Protein AF-K9RP86-F1 (afdb_monomer)

Solvent-accessible surface area (backbone atoms only — not comparable to full-atom values): 12297 Å² total; per-residue (Å²): 129,85,82,75,79,90,48,77,68,80,74,56,76,78,79,83,77,49,72,69,56,45,55,50,40,36,49,53,56,52,46,28,51,53,51,28,30,72,79,40,57,69,51,44,78,49,38,39,74,63,53,38,57,66,64,85,91,56,88,48,62,64,70,53,56,40,73,44,40,37,52,78,54,24,49,79,41,69,22,63,31,88,44,75,91,81,54,54,78,47,83,31,39,32,34,40,75,44,81,56,47,51,16,44,74,49,44,24,53,82,51,80,93,40,52,38,67,56,39,35,39,30,18,16,52,26,47,51,33,75,35,57,28,53,31,35,27,24,31,53,71,73,56,16,17,30,37,38,37,73,68,36,64,46,25,47,51,45,52,36,50,51,43,31,56,48,42,74,50,18,90,74,23,40,93,97,40,45,36,37,69,70,61,51,34,62,34,73,45,65,45,54,78,55,89,48,78,76,74,86,72,49,62,32,57,51,41,37,55,50,46,53,52,50,48,52,71,71,64,56,84,78,132

Structure (mmCIF, N/CA/C/O backbone):
data_AF-K9RP86-F1
#
_entry.id   AF-K9RP86-F1
#
loop_
_atom_site.group_PDB
_atom_site.id
_atom_site.type_symbol
_atom_site.label_atom_id
_atom_site.label_alt_id
_atom_site.label_comp_id
_atom_site.label_asym_id
_atom_site.label_entity_id
_atom_site.label_seq_id
_atom_site.pdbx_PDB_ins_code
_atom_site.Cartn_x
_atom_site.Cartn_y
_atom_site.Cartn_z
_atom_site.occupancy
_atom_site.B_iso_or_equiv
_atom_site.auth_seq_id
_atom_site.auth_comp_id
_atom_site.auth_asym_id
_atom_site.auth_atom_id
_atom_site.pdbx_PDB_model_num
ATOM 1 N N . MET A 1 1 ? 23.249 -24.098 12.051 1.00 37.56 1 MET A N 1
ATOM 2 C CA . MET A 1 1 ? 23.495 -22.875 12.845 1.00 37.56 1 MET A CA 1
ATOM 3 C C . MET A 1 1 ? 22.438 -21.865 12.454 1.00 37.56 1 MET A C 1
ATOM 5 O O . MET A 1 1 ? 22.414 -21.457 11.300 1.00 37.56 1 MET A O 1
ATOM 9 N N . THR A 1 2 ? 21.516 -21.536 13.355 1.00 44.72 2 THR A N 1
ATOM 10 C CA . THR A 1 2 ? 20.588 -20.420 13.150 1.00 44.72 2 THR A CA 1
ATOM 11 C C . THR A 1 2 ? 21.424 -19.146 13.098 1.00 44.72 2 THR A C 1
ATOM 13 O O . THR A 1 2 ? 22.110 -18.803 14.058 1.00 44.72 2 THR A O 1
ATOM 16 N N . ASN A 1 3 ? 21.457 -18.499 11.936 1.00 51.62 3 ASN A N 1
ATOM 17 C CA . ASN A 1 3 ? 22.200 -17.265 11.726 1.00 51.62 3 ASN A CA 1
ATOM 18 C C . ASN A 1 3 ? 21.415 -16.138 12.415 1.00 51.62 3 ASN A C 1
ATOM 20 O O . ASN A 1 3 ? 20.587 -15.473 11.799 1.00 51.62 3 ASN A O 1
ATOM 24 N N . ILE A 1 4 ? 21.559 -16.028 13.739 1.00 60.59 4 ILE A N 1
ATOM 25 C CA . ILE A 1 4 ? 20.836 -15.038 14.538 1.00 60.59 4 ILE A CA 1
ATOM 26 C C . ILE A 1 4 ? 21.353 -13.661 14.128 1.00 60.59 4 ILE A C 1
ATOM 28 O O . ILE A 1 4 ? 22.498 -13.304 14.395 1.00 60.59 4 ILE A O 1
ATOM 32 N N . GLU A 1 5 ? 20.502 -12.884 13.462 1.00 66.25 5 GLU A N 1
ATOM 33 C CA . GLU A 1 5 ? 20.787 -11.488 13.157 1.00 66.25 5 GLU A CA 1
ATOM 34 C C . GLU A 1 5 ? 20.886 -10.685 14.461 1.00 66.25 5 GLU A C 1
ATOM 36 O O . GLU A 1 5 ? 19.881 -10.411 15.125 1.00 66.25 5 GLU A O 1
ATOM 41 N N . TRP A 1 6 ? 22.105 -10.278 14.811 1.00 60.34 6 TRP A N 1
ATOM 42 C CA . TRP A 1 6 ? 22.385 -9.391 15.936 1.00 60.34 6 TRP A CA 1
ATOM 43 C C . TRP A 1 6 ? 22.049 -7.943 15.565 1.00 60.34 6 TRP A C 1
ATOM 45 O O . TRP A 1 6 ? 22.921 -7.153 15.214 1.00 60.34 6 TRP A O 1
ATOM 55 N N . SER A 1 7 ? 20.764 -7.592 15.624 1.00 66.56 7 SER A N 1
ATOM 56 C CA . SER A 1 7 ? 20.304 -6.205 15.511 1.00 66.56 7 SER A CA 1
ATOM 57 C C . SER A 1 7 ? 19.662 -5.760 16.829 1.00 66.56 7 SER A C 1
ATOM 59 O O . SER A 1 7 ? 18.608 -6.295 17.181 1.00 66.56 7 SER A O 1
ATOM 61 N N . PRO A 1 8 ? 20.227 -4.760 17.541 1.00 64.25 8 PRO A N 1
ATOM 62 C CA . PRO A 1 8 ? 19.618 -4.176 18.743 1.00 64.25 8 PRO A CA 1
ATOM 63 C C . PRO A 1 8 ? 18.182 -3.706 18.507 1.00 64.25 8 PRO A C 1
ATOM 65 O O . PRO A 1 8 ? 17.346 -3.735 19.402 1.00 64.25 8 PRO A O 1
ATOM 68 N N . GLN A 1 9 ? 17.878 -3.328 17.264 1.00 63.84 9 GLN A N 1
ATOM 69 C CA . GLN A 1 9 ? 16.559 -2.870 16.864 1.00 63.84 9 GLN A CA 1
ATOM 70 C C . GLN A 1 9 ? 15.523 -3.981 17.039 1.00 63.84 9 GLN A C 1
ATOM 72 O O . GLN A 1 9 ? 14.411 -3.680 17.447 1.00 63.84 9 GLN A O 1
ATOM 77 N N . ARG A 1 10 ? 15.871 -5.259 16.833 1.00 63.16 10 ARG A N 1
ATOM 78 C CA . ARG A 1 10 ? 14.947 -6.391 17.042 1.00 63.16 10 ARG A CA 1
ATOM 79 C C . ARG A 1 10 ? 14.392 -6.457 18.475 1.00 63.16 10 ARG A C 1
ATOM 81 O O . ARG A 1 10 ? 13.325 -7.016 18.666 1.00 63.16 10 ARG A O 1
ATOM 88 N N . TRP A 1 11 ? 15.083 -5.854 19.442 1.00 67.94 11 TRP A N 1
ATOM 89 C CA . TRP A 1 11 ? 14.702 -5.822 20.858 1.00 67.94 11 TRP A CA 1
ATOM 90 C C . TRP A 1 11 ? 14.003 -4.525 21.284 1.00 67.94 11 TRP A C 1
ATOM 92 O O . TRP A 1 11 ? 13.607 -4.390 22.438 1.00 67.94 11 TRP A O 1
ATOM 102 N N . LEU A 1 12 ? 13.860 -3.554 20.375 1.00 75.38 12 LEU A N 1
ATOM 103 C CA . LEU A 1 12 ? 13.096 -2.339 20.639 1.00 75.38 12 LEU A CA 1
ATOM 104 C C . LEU A 1 12 ? 11.611 -2.633 20.464 1.00 75.38 12 LEU A C 1
ATOM 106 O O . LEU A 1 12 ? 11.185 -3.057 19.385 1.00 75.38 12 LEU A O 1
ATOM 110 N N . THR A 1 13 ? 10.847 -2.375 21.522 1.00 72.12 13 THR A N 1
ATOM 111 C CA . THR A 1 13 ? 9.401 -2.574 21.547 1.00 72.12 13 THR A CA 1
ATOM 112 C C . THR A 1 13 ? 8.700 -1.688 20.529 1.00 72.12 13 THR A C 1
ATOM 114 O O . THR A 1 13 ? 9.164 -0.601 20.165 1.00 72.12 13 THR A O 1
ATOM 117 N N . GLN A 1 14 ? 7.556 -2.167 20.053 1.00 71.38 14 GLN A N 1
ATOM 118 C CA . GLN A 1 14 ? 6.699 -1.381 19.189 1.00 71.38 14 GLN A CA 1
ATOM 119 C C . GLN A 1 14 ? 6.134 -0.176 19.971 1.00 71.38 14 GLN A C 1
ATOM 121 O O . GLN A 1 14 ? 5.509 -0.369 21.019 1.00 71.38 14 GLN A O 1
ATOM 126 N N . PRO A 1 15 ? 6.296 1.067 19.482 1.00 68.38 15 PRO A N 1
ATOM 127 C CA . PRO A 1 15 ? 5.565 2.191 20.042 1.00 68.38 15 PRO A CA 1
ATOM 128 C C . PRO A 1 15 ? 4.072 1.993 19.763 1.00 68.38 15 PRO A C 1
ATOM 130 O O . PRO A 1 15 ? 3.681 1.763 18.617 1.00 68.38 15 PRO A O 1
ATOM 133 N N . LYS A 1 16 ? 3.236 2.087 20.802 1.00 77.25 16 LYS A N 1
ATOM 134 C CA . LYS A 1 16 ? 1.781 2.133 20.622 1.00 77.25 16 LYS A CA 1
ATOM 135 C C . LYS A 1 16 ? 1.436 3.373 19.803 1.00 77.25 16 LYS A C 1
ATOM 137 O O . LYS A 1 16 ? 1.909 4.459 20.125 1.00 77.25 16 LYS A O 1
ATOM 142 N N . ILE A 1 17 ? 0.620 3.201 18.770 1.00 81.06 17 ILE A N 1
ATOM 143 C CA . ILE A 1 17 ? 0.150 4.314 17.947 1.00 81.06 17 ILE A CA 1
ATOM 144 C C . ILE A 1 17 ? -1.060 4.940 18.633 1.00 81.06 17 ILE A C 1
ATOM 146 O O . ILE A 1 17 ? -2.044 4.253 18.912 1.00 81.06 17 ILE A O 1
ATOM 150 N N . SER A 1 18 ? -0.970 6.234 18.936 1.00 85.31 18 SER A N 1
ATOM 151 C CA . SER A 1 18 ? -2.123 7.006 19.403 1.00 85.31 18 SER A CA 1
ATOM 152 C C . SER A 1 18 ? -3.132 7.231 18.270 1.00 85.31 18 SER A C 1
ATOM 154 O O . SER A 1 18 ? -2.773 7.205 17.094 1.00 85.31 18 SER A O 1
ATOM 156 N N . GLN A 1 19 ? -4.393 7.507 18.609 1.00 85.62 19 GLN A N 1
ATOM 157 C CA . GLN A 1 19 ? -5.438 7.774 17.612 1.00 85.62 19 GLN A CA 1
ATOM 158 C C . GLN A 1 19 ? -5.050 8.916 16.652 1.00 85.62 19 GLN A C 1
ATOM 160 O O . GLN A 1 19 ? -5.156 8.765 15.438 1.00 85.62 19 GLN A O 1
ATOM 165 N N . ASN A 1 20 ? -4.511 10.017 17.184 1.00 87.88 20 ASN A N 1
ATOM 166 C CA . ASN A 1 20 ? -4.079 11.167 16.384 1.00 87.88 20 ASN A CA 1
ATOM 167 C C . ASN A 1 20 ? -2.915 10.818 15.440 1.00 87.88 20 ASN A C 1
ATOM 169 O O . ASN A 1 20 ? -2.883 11.262 14.293 1.00 87.88 20 ASN A O 1
ATOM 173 N N . GLU A 1 21 ? -1.949 10.017 15.905 1.00 86.94 21 GLU A N 1
ATOM 174 C CA . GLU A 1 21 ? -0.854 9.544 15.049 1.00 86.94 21 GLU A CA 1
ATOM 175 C C . GLU A 1 21 ? -1.371 8.630 13.939 1.00 86.94 21 GLU A C 1
ATOM 177 O O . GLU A 1 21 ? -0.925 8.752 12.797 1.00 86.94 21 GLU A O 1
ATOM 182 N N . PHE A 1 22 ? -2.313 7.735 14.252 1.00 89.69 22 PHE A N 1
ATOM 183 C CA . PHE A 1 22 ? -2.937 6.884 13.245 1.00 89.69 22 PHE A CA 1
ATOM 184 C C . PHE A 1 22 ? -3.639 7.726 12.177 1.00 89.69 22 PHE A C 1
ATOM 186 O O . PHE A 1 22 ? -3.417 7.502 10.991 1.00 89.69 22 PHE A O 1
ATOM 193 N N . GLU A 1 23 ? -4.422 8.730 12.571 1.00 91.44 23 GLU A N 1
ATOM 194 C CA . GLU A 1 23 ? -5.107 9.622 11.631 1.00 91.44 23 GLU A CA 1
ATOM 195 C C . GLU A 1 23 ? -4.135 10.376 10.717 1.00 91.44 23 GLU A C 1
ATOM 197 O O . GLU A 1 23 ? -4.388 10.480 9.513 1.00 91.44 23 GLU A O 1
ATOM 202 N N . CYS A 1 24 ? -3.006 10.840 11.262 1.00 90.94 24 CYS A N 1
ATOM 203 C CA . CYS A 1 24 ? -1.949 11.492 10.493 1.00 90.94 24 CYS A CA 1
ATOM 204 C C . CYS A 1 24 ? -1.331 10.537 9.458 1.00 90.94 24 CYS A C 1
ATOM 206 O O . CYS A 1 24 ? -1.358 10.815 8.259 1.00 90.94 24 CYS A O 1
ATOM 208 N N . LEU A 1 25 ? -0.863 9.365 9.898 1.00 89.69 25 LEU A N 1
ATOM 209 C CA . LEU A 1 25 ? -0.233 8.363 9.027 1.00 89.69 25 LEU A CA 1
ATOM 210 C C . LEU A 1 25 ? -1.207 7.800 7.984 1.00 89.69 25 LEU A C 1
ATOM 212 O O . LEU A 1 25 ? -0.826 7.534 6.844 1.00 89.69 25 LEU A O 1
ATOM 216 N N . ARG A 1 26 ? -2.481 7.644 8.355 1.00 92.62 26 ARG A N 1
ATOM 217 C CA . ARG A 1 26 ? -3.559 7.267 7.439 1.00 92.62 26 ARG A CA 1
ATOM 218 C C . ARG A 1 26 ? -3.742 8.325 6.353 1.00 92.62 26 ARG A C 1
ATOM 220 O O . ARG A 1 26 ? -3.857 7.978 5.181 1.00 92.62 26 ARG A O 1
ATOM 227 N N . SER A 1 27 ? -3.754 9.603 6.734 1.00 93.19 27 SER A N 1
ATOM 228 C CA . SER A 1 27 ? -3.847 10.725 5.794 1.00 93.19 27 SER A CA 1
ATOM 229 C C . SER A 1 27 ? -2.656 10.751 4.834 1.00 93.19 27 SER A C 1
ATOM 231 O O . SER A 1 27 ? -2.854 10.894 3.633 1.00 93.19 27 SER A O 1
ATOM 233 N N . GLU A 1 28 ? -1.434 10.531 5.325 1.00 92.38 28 GLU A N 1
ATOM 234 C CA . GLU A 1 28 ? -0.232 10.428 4.482 1.00 92.38 28 GLU A CA 1
ATOM 235 C C . GLU A 1 28 ? -0.310 9.267 3.481 1.00 92.38 28 GLU A C 1
ATOM 237 O O . GLU A 1 28 ? 0.009 9.442 2.305 1.00 92.38 28 GLU A O 1
ATOM 242 N N . ALA A 1 29 ? -0.766 8.090 3.919 1.00 93.38 29 ALA A N 1
ATOM 243 C CA . ALA A 1 29 ? -0.946 6.939 3.036 1.00 93.38 29 ALA A CA 1
ATOM 244 C C . ALA A 1 29 ? -1.991 7.213 1.942 1.00 93.38 29 ALA A C 1
ATOM 246 O O . ALA A 1 29 ? -1.745 6.927 0.772 1.00 93.38 29 ALA A O 1
ATOM 247 N N . MET A 1 30 ? -3.120 7.833 2.303 1.00 95.44 30 MET A N 1
ATOM 248 C CA . MET A 1 30 ? -4.141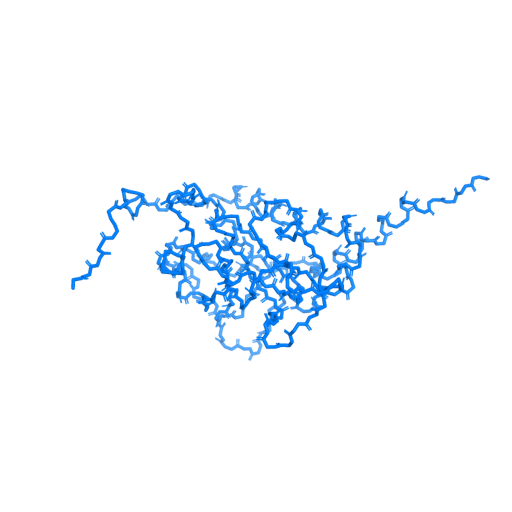 8.253 1.338 1.00 95.44 30 MET A CA 1
ATOM 249 C C . MET A 1 30 ? -3.606 9.304 0.362 1.00 95.44 30 MET A C 1
ATOM 251 O O . MET A 1 30 ? -3.835 9.190 -0.839 1.00 95.44 30 MET A O 1
ATOM 255 N N . ARG A 1 31 ? -2.858 10.304 0.846 1.00 95.12 31 ARG A N 1
ATOM 256 C CA . ARG A 1 31 ? -2.219 11.320 -0.007 1.00 95.12 31 ARG A CA 1
ATOM 257 C C . ARG A 1 31 ? -1.298 10.691 -1.044 1.00 95.12 31 ARG A C 1
ATOM 259 O O . ARG A 1 31 ? -1.358 11.107 -2.190 1.00 95.12 31 ARG A O 1
ATOM 266 N N . GLY A 1 32 ? -0.541 9.653 -0.685 1.00 95.06 32 GLY A N 1
ATOM 267 C CA . GLY A 1 32 ? 0.314 8.936 -1.636 1.00 95.06 32 GLY A CA 1
ATOM 268 C C . GLY A 1 32 ? -0.446 8.364 -2.841 1.00 95.06 32 GLY A C 1
ATOM 269 O O . GLY A 1 32 ? 0.063 8.414 -3.959 1.00 95.06 32 GLY A O 1
ATOM 270 N N . ILE A 1 33 ? -1.681 7.887 -2.640 1.00 97.00 33 ILE A N 1
ATOM 271 C CA . ILE A 1 33 ? -2.560 7.419 -3.726 1.00 97.00 33 ILE A CA 1
ATOM 272 C C . ILE A 1 33 ? -2.983 8.596 -4.614 1.00 97.00 33 ILE A C 1
ATOM 274 O O . ILE A 1 33 ? -2.865 8.519 -5.834 1.00 97.00 33 ILE A O 1
ATOM 278 N N . PHE A 1 34 ? -3.435 9.706 -4.024 1.00 97.25 34 PHE A N 1
ATOM 279 C CA . PHE A 1 34 ? -3.859 10.886 -4.790 1.00 97.25 34 PHE A CA 1
ATOM 280 C C . PHE A 1 34 ? -2.697 11.582 -5.513 1.00 97.25 34 PHE A C 1
ATOM 282 O O . PHE A 1 34 ? -2.874 12.070 -6.626 1.00 97.25 34 PHE A O 1
ATOM 289 N N . GLU A 1 35 ? -1.496 11.589 -4.933 1.00 96.56 35 GLU A N 1
ATOM 290 C CA . GLU A 1 35 ? -0.268 12.042 -5.595 1.00 96.56 35 GLU A CA 1
ATOM 291 C C . GLU A 1 35 ? 0.039 11.178 -6.822 1.00 96.56 35 GLU A C 1
ATOM 293 O O . GLU A 1 35 ? 0.356 11.710 -7.886 1.00 96.56 35 GLU A O 1
ATOM 298 N N . ALA A 1 36 ? -0.108 9.853 -6.701 1.00 97.12 36 ALA A N 1
ATOM 299 C CA . ALA A 1 36 ? 0.060 8.945 -7.830 1.00 97.12 36 ALA A CA 1
ATOM 300 C C . ALA A 1 36 ? -0.965 9.218 -8.936 1.00 97.12 36 ALA A C 1
ATOM 302 O O . ALA A 1 36 ? -0.578 9.325 -10.093 1.00 97.12 36 ALA A O 1
ATOM 303 N N . VAL A 1 37 ? -2.238 9.415 -8.586 1.00 97.56 37 VAL A N 1
ATOM 304 C CA . VAL A 1 37 ? -3.303 9.756 -9.548 1.00 97.56 37 VAL A CA 1
ATOM 305 C C . VAL A 1 37 ? -3.076 11.132 -10.176 1.00 97.56 37 VAL A C 1
ATOM 307 O O . VAL A 1 37 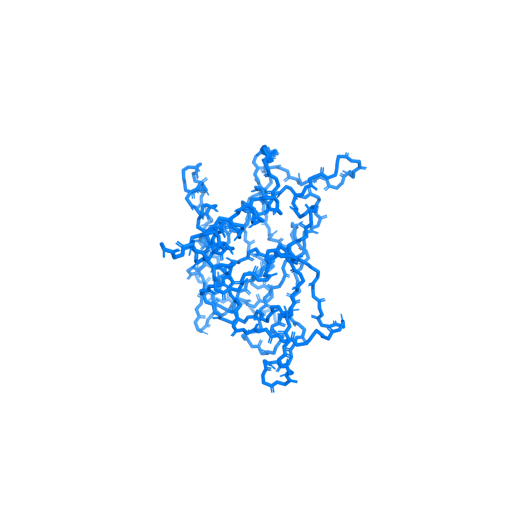? -3.340 11.316 -11.355 1.00 97.56 37 VAL A O 1
ATOM 310 N N . THR A 1 38 ? -2.527 12.094 -9.434 1.00 96.81 38 THR A N 1
ATOM 311 C CA . THR A 1 38 ? -2.165 13.406 -9.997 1.00 96.81 38 THR A CA 1
ATOM 312 C C . THR A 1 38 ? -1.120 13.268 -11.104 1.00 96.81 38 THR A C 1
ATOM 314 O O . THR A 1 38 ? -1.221 13.923 -12.137 1.00 96.81 38 THR A O 1
ATOM 317 N N . LEU A 1 39 ? -0.111 12.417 -10.893 1.00 95.75 39 LEU A N 1
ATOM 318 C CA . LEU A 1 39 ? 0.959 12.192 -11.867 1.00 95.75 39 LEU A CA 1
ATOM 319 C C . LEU A 1 39 ? 0.558 11.212 -12.978 1.00 95.75 39 LEU A C 1
ATOM 321 O O . LEU A 1 39 ? 1.099 11.284 -14.078 1.00 95.75 39 LEU A O 1
ATOM 325 N N . ILE A 1 40 ? -0.369 10.297 -12.690 1.00 96.25 40 ILE A N 1
ATOM 326 C CA . ILE A 1 40 ? -0.827 9.232 -13.583 1.00 96.25 40 ILE A CA 1
ATOM 327 C C . ILE A 1 40 ? -2.364 9.133 -13.481 1.00 96.25 40 ILE A C 1
ATOM 329 O O . ILE A 1 40 ? -2.884 8.240 -12.805 1.00 96.25 40 ILE A O 1
ATOM 333 N N . PRO A 1 41 ? -3.119 10.033 -14.143 1.00 95.94 41 PRO A N 1
ATOM 334 C CA . PRO A 1 41 ? -4.577 10.107 -13.988 1.00 95.94 41 PRO A CA 1
ATOM 335 C C . PRO A 1 41 ? -5.324 8.813 -14.320 1.00 95.94 41 PRO A C 1
ATOM 337 O O . PRO A 1 41 ? -6.305 8.491 -13.650 1.00 95.94 41 PRO A O 1
ATOM 340 N N . HIS A 1 42 ? -4.821 8.017 -15.275 1.00 94.12 42 HIS A N 1
ATOM 341 C CA . HIS A 1 42 ? -5.443 6.743 -15.654 1.00 94.12 42 HIS A CA 1
ATOM 342 C C . HIS A 1 42 ? -5.507 5.738 -14.488 1.00 94.12 42 HIS A C 1
ATOM 344 O O . HIS A 1 42 ? -6.278 4.778 -14.551 1.00 94.12 42 HIS A O 1
ATOM 350 N N . LEU A 1 43 ? -4.696 5.908 -13.430 1.00 97.00 43 LEU A N 1
ATOM 351 C CA . LEU A 1 43 ? -4.753 5.035 -12.255 1.00 97.00 43 LEU A CA 1
ATOM 352 C C . LEU A 1 43 ? -6.151 5.006 -11.646 1.00 97.00 43 LEU A C 1
ATOM 354 O O . LEU A 1 43 ? -6.565 3.968 -11.140 1.00 97.00 43 LEU A O 1
ATOM 358 N N . ALA A 1 44 ? -6.891 6.113 -11.743 1.00 96.94 44 ALA A N 1
ATOM 359 C CA . ALA A 1 44 ? -8.259 6.204 -11.254 1.00 96.94 44 ALA A CA 1
ATOM 360 C C . ALA A 1 44 ? -9.220 5.208 -11.920 1.00 96.94 44 ALA A C 1
ATOM 362 O O . ALA A 1 44 ? -10.215 4.831 -11.305 1.00 96.94 44 ALA A O 1
ATOM 363 N N . ASP A 1 45 ? -8.927 4.773 -13.146 1.00 95.50 45 ASP A N 1
ATOM 364 C CA . ASP A 1 45 ? -9.776 3.850 -13.904 1.00 95.50 45 ASP A CA 1
ATOM 365 C C . ASP A 1 45 ? -9.472 2.379 -13.615 1.00 95.50 45 ASP A C 1
ATOM 367 O O . ASP A 1 45 ? -10.277 1.513 -13.943 1.00 95.50 45 ASP A O 1
ATOM 371 N N . VAL A 1 46 ? -8.326 2.100 -12.986 1.00 96.56 46 VAL A N 1
ATOM 372 C CA . VAL A 1 46 ? -7.884 0.745 -12.623 1.00 96.56 46 VAL A CA 1
ATOM 373 C C . VAL A 1 46 ? -7.896 0.501 -11.113 1.00 96.56 46 VAL A C 1
ATOM 375 O O . VAL A 1 46 ? -7.458 -0.558 -10.664 1.00 96.56 46 VAL A O 1
ATOM 378 N N . VAL A 1 47 ? -8.395 1.460 -10.321 1.00 97.75 47 VAL A N 1
ATOM 379 C CA . VAL A 1 47 ? -8.712 1.216 -8.909 1.00 97.75 47 VAL A CA 1
ATOM 380 C C . VAL A 1 47 ? -9.795 0.143 -8.841 1.00 97.75 47 VAL A C 1
ATOM 382 O O . VAL A 1 47 ? -10.834 0.259 -9.487 1.00 97.75 47 VAL A O 1
ATOM 385 N N . ILE A 1 48 ? -9.559 -0.884 -8.036 1.00 97.50 48 ILE A N 1
ATOM 386 C CA . ILE A 1 48 ? -10.509 -1.974 -7.818 1.00 97.50 48 ILE A CA 1
ATOM 387 C C . ILE A 1 48 ? -11.735 -1.438 -7.063 1.00 97.50 48 ILE A C 1
ATOM 389 O O . ILE A 1 48 ? -11.598 -0.794 -6.019 1.00 97.50 48 ILE A O 1
ATOM 393 N N . GLU A 1 49 ? -12.932 -1.695 -7.599 1.00 95.56 49 GLU A N 1
ATOM 394 C CA . GLU A 1 49 ? -14.191 -1.100 -7.122 1.00 95.56 49 GLU A CA 1
ATOM 395 C C . GLU A 1 49 ? -14.507 -1.458 -5.664 1.00 95.56 49 GLU A C 1
ATOM 397 O O . GLU A 1 49 ? -14.906 -0.598 -4.876 1.00 95.56 49 GLU A O 1
ATOM 402 N N . ASP A 1 50 ? -14.274 -2.714 -5.289 1.00 92.62 50 ASP A N 1
ATOM 403 C CA . ASP A 1 50 ? -14.525 -3.272 -3.962 1.00 92.62 50 ASP A CA 1
ATOM 404 C C . ASP A 1 50 ? -13.263 -3.334 -3.082 1.00 92.62 50 ASP A C 1
ATOM 406 O O . ASP A 1 50 ? -13.243 -4.002 -2.045 1.00 92.62 50 ASP A O 1
ATOM 410 N N . PHE A 1 51 ? -12.202 -2.598 -3.439 1.00 94.38 51 PHE A N 1
ATOM 411 C CA . PHE A 1 51 ? -10.967 -2.599 -2.661 1.00 94.38 51 PHE A CA 1
ATOM 412 C C . PHE A 1 51 ? -11.192 -2.085 -1.234 1.00 94.38 51 PHE A C 1
ATOM 414 O O . PHE A 1 51 ? -11.534 -0.919 -1.012 1.00 94.38 51 PHE A O 1
ATOM 421 N N . GLY A 1 52 ? -10.933 -2.953 -0.254 1.00 91.81 52 GLY A N 1
ATOM 422 C CA . GLY A 1 52 ? -11.152 -2.641 1.157 1.00 91.81 52 GLY A CA 1
ATOM 423 C C . GLY A 1 52 ? -12.632 -2.551 1.540 1.00 91.81 52 GLY A C 1
ATOM 424 O O . GLY A 1 52 ? -12.950 -1.951 2.563 1.00 91.81 52 GLY A O 1
ATOM 425 N N . VAL A 1 53 ? -13.546 -3.114 0.742 1.00 91.62 53 VAL A N 1
ATOM 426 C CA . VAL A 1 53 ? -14.958 -3.264 1.111 1.00 91.62 53 VAL A CA 1
ATOM 427 C C . VAL A 1 53 ? -15.141 -4.604 1.823 1.00 91.62 53 VAL A C 1
ATOM 429 O O . VAL A 1 53 ? -14.903 -5.668 1.260 1.00 91.62 53 VAL A O 1
ATOM 432 N N . VAL A 1 54 ? -15.573 -4.561 3.085 1.00 87.25 54 VAL A N 1
ATOM 433 C CA . VAL A 1 54 ? -15.749 -5.772 3.900 1.00 87.25 54 VAL A CA 1
ATOM 434 C C . VAL A 1 54 ? -16.965 -6.564 3.425 1.00 87.25 54 VAL A C 1
ATOM 436 O O . VAL A 1 54 ? -18.106 -6.134 3.590 1.00 87.25 54 VAL A O 1
ATOM 439 N N . ASN A 1 55 ? -16.724 -7.769 2.913 1.00 84.19 55 ASN A N 1
ATOM 440 C CA . ASN A 1 55 ? -17.770 -8.770 2.707 1.00 84.19 55 ASN A CA 1
ATOM 441 C C . ASN A 1 55 ? -18.223 -9.438 4.032 1.00 84.19 55 ASN A C 1
ATOM 443 O O . ASN A 1 55 ? -17.518 -10.271 4.601 1.00 84.19 55 ASN A O 1
ATOM 447 N N . ASN A 1 56 ? -19.420 -9.101 4.518 1.00 79.31 56 ASN A N 1
ATOM 448 C CA . ASN A 1 56 ? -19.954 -9.649 5.774 1.00 79.31 56 ASN A CA 1
ATOM 449 C C . ASN A 1 56 ? -20.298 -11.148 5.723 1.00 79.31 56 ASN A C 1
ATOM 451 O O . ASN A 1 56 ? -20.491 -11.744 6.782 1.00 79.31 56 ASN A O 1
ATOM 455 N N . ASP A 1 57 ? -20.350 -11.745 4.531 1.00 78.12 57 ASP A N 1
ATOM 456 C CA . ASP A 1 57 ? -20.690 -13.159 4.337 1.00 78.12 57 ASP A CA 1
ATOM 457 C C . ASP A 1 57 ? -19.476 -14.094 4.504 1.00 78.12 57 ASP A C 1
ATOM 459 O O . ASP A 1 57 ? -19.615 -15.315 4.440 1.00 78.12 57 ASP A O 1
ATOM 463 N N . VAL A 1 58 ? -18.278 -13.537 4.724 1.00 79.69 58 VAL A N 1
ATOM 464 C CA . VAL A 1 58 ? -17.034 -14.293 4.927 1.00 79.69 58 VAL A CA 1
ATOM 465 C C . VAL A 1 58 ? -16.683 -14.332 6.415 1.00 79.69 58 VAL A C 1
ATOM 467 O O . VAL A 1 58 ? -16.581 -13.293 7.071 1.00 79.69 58 VAL A O 1
ATOM 470 N N . ASP A 1 59 ? -16.445 -15.531 6.949 1.00 77.00 59 ASP A N 1
ATOM 471 C CA . ASP A 1 59 ? -16.120 -15.740 8.370 1.00 77.00 59 ASP A CA 1
ATOM 472 C C . ASP A 1 59 ? -14.655 -15.412 8.741 1.00 77.00 59 ASP A C 1
ATOM 474 O O . ASP A 1 59 ? -14.296 -15.401 9.922 1.00 77.00 59 ASP A O 1
ATOM 478 N N . ASP A 1 60 ? -13.812 -15.060 7.765 1.00 85.56 60 ASP A N 1
ATOM 479 C CA . ASP A 1 60 ? -12.389 -14.734 7.945 1.00 85.56 60 ASP A CA 1
ATOM 480 C C . ASP A 1 60 ? -12.174 -13.303 8.468 1.00 85.56 60 ASP A C 1
ATOM 482 O O . ASP A 1 60 ? -11.565 -12.445 7.820 1.00 85.56 60 ASP A O 1
ATOM 486 N N . LYS A 1 61 ? -12.685 -13.034 9.673 1.00 88.44 61 LYS A N 1
ATOM 487 C CA . LYS A 1 61 ? -12.552 -11.738 10.353 1.00 88.44 61 LYS A CA 1
ATOM 488 C C . LYS A 1 61 ? -11.166 -11.560 10.963 1.00 88.44 61 LYS A C 1
ATOM 490 O O . LYS A 1 61 ? -10.579 -12.488 11.521 1.00 88.44 61 LYS A O 1
ATOM 495 N N . LEU A 1 62 ? -10.667 -10.325 10.922 1.00 94.06 62 LEU A N 1
ATOM 496 C CA . LEU A 1 62 ? -9.398 -9.955 11.541 1.00 94.06 62 LEU A CA 1
ATOM 497 C C . LEU A 1 62 ? -9.423 -10.244 13.061 1.00 94.06 62 LEU A C 1
ATOM 499 O O . LEU A 1 62 ? -10.359 -9.828 13.745 1.00 94.06 62 LEU A O 1
ATOM 503 N N . PRO A 1 63 ? -8.398 -10.908 13.638 1.00 95.38 63 PRO A N 1
ATOM 504 C CA . PRO A 1 63 ? -8.327 -11.153 15.079 1.00 95.38 63 PRO A CA 1
ATOM 505 C C . PRO A 1 63 ? -7.973 -9.867 15.848 1.00 95.38 63 PRO A C 1
ATOM 507 O O . PRO A 1 63 ? -6.808 -9.617 16.188 1.00 95.38 63 PRO A O 1
ATOM 510 N N . TYR A 1 64 ? -8.994 -9.047 16.105 1.00 95.38 64 TYR A N 1
ATOM 511 C CA . TYR A 1 64 ? -8.904 -7.744 16.769 1.00 95.38 64 TYR A CA 1
ATOM 512 C C . TYR A 1 64 ? -8.223 -7.794 18.140 1.00 95.38 64 TYR A C 1
ATOM 514 O O . TYR A 1 64 ? -8.320 -8.772 18.881 1.00 95.38 64 TYR A O 1
ATOM 522 N N . GLY A 1 65 ? -7.507 -6.719 18.473 1.00 93.75 65 GLY A N 1
ATOM 523 C CA . GLY A 1 65 ? -6.807 -6.546 19.749 1.00 93.75 65 GLY A CA 1
ATOM 524 C C . GLY A 1 65 ? -5.608 -7.472 19.961 1.00 93.75 65 GLY A C 1
ATOM 525 O O . GLY A 1 65 ? -4.947 -7.384 20.995 1.00 93.75 65 GLY A O 1
ATOM 526 N N . THR A 1 66 ? -5.297 -8.354 19.006 1.00 94.69 66 THR A N 1
ATOM 527 C CA . THR A 1 66 ? -4.143 -9.244 19.124 1.00 94.69 66 THR A CA 1
ATOM 528 C C . THR A 1 66 ? -2.845 -8.552 18.704 1.00 94.69 66 THR A C 1
ATOM 530 O O . THR A 1 66 ? -2.832 -7.673 17.845 1.00 94.69 66 THR A O 1
ATOM 533 N N . CYS A 1 67 ? -1.733 -8.954 19.318 1.00 93.50 67 CYS A N 1
ATOM 534 C CA . CYS A 1 67 ? -0.378 -8.547 18.947 1.00 93.50 67 CYS A CA 1
ATOM 535 C C . CYS A 1 67 ? 0.389 -9.777 18.445 1.00 93.50 67 CYS A C 1
ATOM 537 O O . CYS A 1 67 ? 0.151 -10.893 18.920 1.00 93.50 67 CYS A O 1
ATOM 539 N N . GLY A 1 68 ? 1.263 -9.596 17.458 1.00 93.00 68 GLY A N 1
ATOM 540 C CA . GLY A 1 68 ? 2.116 -10.668 16.958 1.00 93.00 68 GLY A CA 1
ATOM 541 C C . GLY A 1 68 ? 2.867 -10.294 15.688 1.00 93.00 68 GLY A C 1
ATOM 542 O O . GLY A 1 68 ? 2.818 -9.157 15.224 1.00 93.00 68 GLY A O 1
ATOM 543 N N . GLU A 1 69 ? 3.553 -11.280 15.121 1.00 95.31 69 GLU A N 1
ATOM 544 C CA . GLU A 1 69 ? 4.261 -11.152 13.850 1.00 95.31 69 GLU A CA 1
ATOM 545 C C . GLU A 1 69 ? 3.315 -10.775 12.701 1.00 95.31 69 GLU A C 1
ATOM 547 O O . GLU A 1 69 ? 2.187 -11.264 12.615 1.00 95.31 69 GLU A O 1
ATOM 552 N N . LEU A 1 70 ? 3.791 -9.952 11.766 1.00 96.81 70 LEU A N 1
ATOM 553 C CA . LEU A 1 70 ? 3.038 -9.538 10.580 1.00 96.81 70 LEU A CA 1
ATOM 554 C C . LEU A 1 70 ? 2.573 -10.736 9.738 1.00 96.81 70 LEU A C 1
ATOM 556 O O . LEU A 1 70 ? 1.490 -10.704 9.150 1.00 96.81 70 LEU A O 1
ATOM 560 N N . SER A 1 71 ? 3.355 -11.820 9.744 1.00 97.81 71 SER A N 1
ATOM 561 C CA . SER A 1 71 ? 3.027 -13.111 9.126 1.00 97.81 71 SER A CA 1
ATOM 562 C C . SER A 1 71 ? 1.706 -13.719 9.627 1.00 97.81 71 SER A C 1
ATOM 564 O O . SER A 1 71 ? 1.095 -14.524 8.920 1.00 97.81 71 SER A O 1
ATOM 566 N N . LYS A 1 72 ? 1.220 -13.332 10.814 1.00 97.50 72 LYS A N 1
ATOM 567 C CA . LYS A 1 72 ? -0.092 -13.732 11.344 1.00 97.50 72 LYS A CA 1
ATOM 568 C C . LYS A 1 72 ? -1.253 -13.108 10.565 1.00 97.50 72 LYS A C 1
ATOM 570 O O . LYS A 1 72 ? -2.304 -13.736 10.459 1.00 97.50 72 LYS A O 1
ATOM 575 N N . TYR A 1 73 ? -1.064 -11.905 10.023 1.00 98.12 73 TYR A N 1
ATOM 576 C CA . TYR A 1 73 ? -2.113 -11.097 9.387 1.00 98.12 73 TYR A CA 1
ATOM 577 C C . TYR A 1 73 ? -2.046 -11.097 7.857 1.00 98.12 73 TYR A C 1
ATOM 579 O O . TYR A 1 73 ? -3.066 -10.890 7.202 1.00 98.12 73 TYR A O 1
ATOM 587 N N . PHE A 1 74 ? -0.867 -11.370 7.289 1.00 98.50 74 PHE A N 1
ATOM 588 C CA . PHE A 1 74 ? -0.633 -11.334 5.846 1.00 98.50 74 PHE A CA 1
ATOM 589 C C . PHE A 1 74 ? 0.147 -12.555 5.352 1.00 98.50 74 PHE A C 1
ATOM 591 O O . PHE A 1 74 ? 1.026 -13.084 6.040 1.00 98.50 74 PHE A O 1
ATOM 598 N N . HIS A 1 75 ? -0.137 -12.980 4.122 1.00 98.38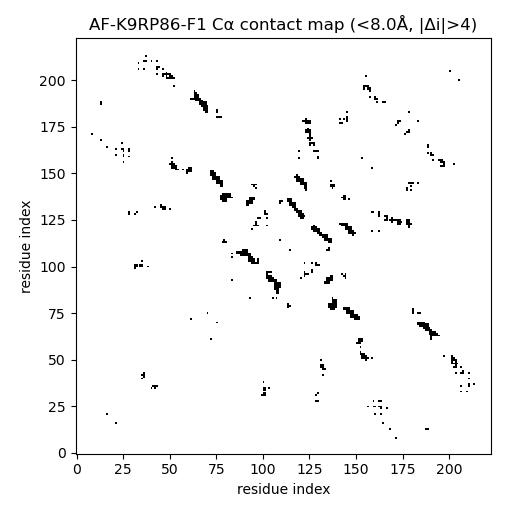 75 HIS A N 1
ATOM 599 C CA . HIS A 1 75 ? 0.811 -13.744 3.319 1.00 98.38 75 HIS A CA 1
ATOM 600 C C . HIS A 1 75 ? 1.852 -12.780 2.747 1.00 98.38 75 HIS A C 1
ATOM 602 O O . HIS A 1 75 ? 1.511 -11.719 2.232 1.00 98.38 75 HIS A O 1
ATOM 608 N N . ILE A 1 76 ? 3.132 -13.130 2.878 1.00 98.38 76 ILE A N 1
ATOM 609 C CA . ILE A 1 76 ? 4.239 -12.235 2.528 1.00 98.38 76 ILE A CA 1
ATOM 610 C C . ILE A 1 76 ? 4.995 -12.830 1.356 1.00 98.38 76 ILE A C 1
ATOM 612 O O . ILE A 1 76 ? 5.657 -13.871 1.474 1.00 98.38 76 ILE A O 1
ATOM 616 N N . GLU A 1 77 ? 4.933 -12.138 0.232 1.00 97.75 77 GLU A N 1
ATOM 617 C CA . GLU A 1 77 ? 5.601 -12.520 -1.001 1.00 97.75 77 GLU A CA 1
ATOM 618 C C . GLU A 1 77 ? 6.765 -11.582 -1.317 1.00 97.75 77 GLU A C 1
ATOM 620 O O . GLU A 1 77 ? 6.826 -10.431 -0.877 1.00 97.75 77 GLU A O 1
ATOM 625 N N . ASN A 1 78 ? 7.733 -12.105 -2.066 1.00 97.50 78 ASN A N 1
ATOM 626 C CA . ASN A 1 78 ? 8.657 -11.246 -2.790 1.00 97.50 78 ASN A CA 1
ATOM 627 C C . ASN A 1 78 ? 7.946 -10.795 -4.066 1.00 97.50 78 ASN A C 1
ATOM 629 O O . ASN A 1 78 ? 7.162 -11.562 -4.626 1.00 97.50 78 ASN A O 1
ATOM 633 N N . GLY A 1 79 ? 8.279 -9.606 -4.567 1.00 97.31 79 GLY A N 1
ATOM 634 C CA . GLY A 1 79 ? 7.981 -9.271 -5.954 1.00 97.31 79 GLY A CA 1
ATOM 635 C C . GLY A 1 79 ? 8.496 -10.363 -6.899 1.00 97.31 79 GLY A C 1
ATOM 636 O O . GLY A 1 79 ? 9.425 -11.107 -6.564 1.00 97.31 79 GLY A O 1
ATOM 637 N N . ARG A 1 80 ? 7.880 -10.482 -8.072 1.00 96.75 80 ARG A N 1
ATOM 638 C CA . ARG A 1 80 ? 8.166 -11.565 -9.024 1.00 96.75 80 ARG A CA 1
ATOM 639 C C . ARG A 1 80 ? 9.075 -11.112 -10.172 1.00 96.75 80 ARG A C 1
ATOM 641 O O . ARG A 1 80 ? 9.717 -11.943 -10.805 1.00 96.75 80 ARG A O 1
ATOM 648 N N . SER A 1 81 ? 9.225 -9.801 -10.362 1.00 94.19 81 SER A N 1
ATOM 649 C CA . SER A 1 81 ? 9.843 -9.226 -11.557 1.00 94.19 81 SER A CA 1
ATOM 650 C C . SER A 1 81 ? 11.371 -9.133 -11.547 1.00 94.19 81 SER A C 1
ATOM 652 O O . SER A 1 81 ? 12.014 -8.941 -10.511 1.00 94.19 81 SER A O 1
ATOM 654 N N . LYS A 1 82 ? 11.985 -9.204 -12.732 1.00 88.31 82 LYS A N 1
ATOM 655 C CA . LYS A 1 82 ? 13.445 -9.267 -12.948 1.00 88.31 82 LYS A CA 1
ATOM 656 C C . LYS A 1 82 ? 14.138 -7.896 -13.007 1.00 88.31 82 LYS A C 1
ATOM 658 O O . LYS A 1 82 ? 15.366 -7.829 -13.080 1.00 88.31 82 LYS A O 1
ATOM 663 N N . GLY A 1 83 ? 13.376 -6.806 -12.895 1.00 88.06 83 GLY A N 1
ATOM 664 C CA . GLY A 1 83 ? 13.848 -5.420 -12.953 1.00 88.06 83 GLY A CA 1
ATOM 665 C C . GLY A 1 83 ? 13.236 -4.665 -14.131 1.00 88.06 83 GLY A C 1
ATOM 666 O O . GLY A 1 83 ? 13.186 -5.211 -15.225 1.00 88.06 83 GLY A O 1
ATOM 667 N N . GLU A 1 84 ? 12.839 -3.414 -13.909 1.00 90.56 84 GLU A N 1
ATOM 668 C CA . GLU A 1 84 ? 12.112 -2.548 -14.854 1.00 90.56 84 GLU A CA 1
ATOM 669 C C . GLU A 1 84 ? 12.620 -2.602 -16.304 1.00 90.56 84 GLU A C 1
ATOM 671 O O . GLU A 1 84 ? 11.837 -2.760 -17.227 1.00 90.56 84 GLU A O 1
ATOM 676 N N . LYS A 1 85 ? 13.940 -2.527 -16.512 1.00 91.19 85 LYS A N 1
ATOM 677 C CA . LYS A 1 85 ? 14.557 -2.456 -17.850 1.00 91.19 85 LYS A CA 1
ATOM 678 C C . LYS A 1 85 ? 14.317 -3.687 -18.737 1.00 91.19 85 LYS A C 1
ATOM 680 O O . LYS A 1 85 ? 14.726 -3.676 -19.892 1.00 91.19 85 LYS A O 1
ATOM 685 N N . ASN A 1 86 ? 13.746 -4.758 -18.187 1.00 93.25 86 ASN A N 1
ATOM 686 C CA . ASN A 1 86 ? 13.415 -5.979 -18.923 1.00 93.25 86 ASN A CA 1
ATOM 687 C C . ASN A 1 86 ? 11.976 -5.980 -19.458 1.00 93.25 86 ASN A C 1
ATOM 689 O O . ASN A 1 86 ? 11.572 -6.970 -20.062 1.00 93.25 86 ASN A O 1
ATOM 693 N N . TYR A 1 87 ? 11.213 -4.918 -19.208 1.00 95.38 87 TYR A N 1
ATOM 694 C CA . TYR A 1 87 ? 9.818 -4.797 -19.605 1.00 95.38 87 TYR A CA 1
ATOM 695 C C . TYR A 1 87 ? 9.660 -3.642 -20.587 1.00 95.38 87 TYR A C 1
ATOM 697 O O . TYR A 1 87 ? 10.441 -2.689 -20.583 1.00 95.38 87 TYR A O 1
ATOM 705 N N . ILE A 1 88 ? 8.655 -3.758 -21.446 1.00 96.69 88 ILE A N 1
ATOM 706 C CA . ILE A 1 88 ? 8.245 -2.677 -22.337 1.00 96.69 88 ILE A CA 1
ATOM 707 C C . ILE A 1 88 ? 7.277 -1.749 -21.602 1.00 96.69 88 ILE A C 1
ATOM 709 O O . ILE A 1 88 ? 6.654 -2.144 -20.615 1.00 96.69 88 ILE A O 1
ATOM 713 N N . GLU A 1 89 ? 7.169 -0.518 -22.086 1.00 96.62 89 GLU A N 1
ATOM 714 C CA . GLU A 1 89 ? 6.212 0.465 -21.584 1.00 96.62 89 GLU A CA 1
ATOM 715 C C . GLU A 1 89 ? 4.770 -0.046 -21.725 1.00 96.62 89 GLU A C 1
ATOM 717 O O . GLU A 1 89 ? 4.431 -0.721 -22.697 1.00 96.62 89 GLU A O 1
ATOM 722 N N . GLY A 1 90 ? 3.928 0.283 -20.748 1.00 96.12 90 GLY A N 1
ATOM 723 C CA . GLY A 1 90 ? 2.518 -0.092 -20.729 1.00 96.12 90 GLY A CA 1
ATOM 724 C C . GLY A 1 90 ? 1.741 0.751 -19.727 1.00 96.12 90 GLY A C 1
ATOM 725 O O . GLY A 1 90 ? 2.081 1.906 -19.490 1.00 96.12 90 GLY A O 1
ATOM 726 N N . THR A 1 91 ? 0.698 0.181 -19.127 1.00 95.56 91 THR A N 1
ATOM 727 C CA . THR A 1 91 ? -0.197 0.895 -18.195 1.00 95.56 91 THR A CA 1
ATOM 728 C C . THR A 1 91 ? -0.213 0.292 -16.792 1.00 95.56 91 THR A C 1
ATOM 730 O O . THR A 1 91 ? -0.912 0.792 -15.915 1.00 95.56 91 THR A O 1
ATOM 733 N N . THR A 1 92 ? 0.522 -0.793 -16.542 1.00 97.69 92 THR A N 1
ATOM 734 C CA . THR A 1 92 ? 0.540 -1.445 -15.229 1.00 97.69 92 THR A CA 1
ATOM 735 C C . THR A 1 92 ? 1.639 -0.845 -14.351 1.00 97.69 92 THR A C 1
ATOM 737 O O . THR A 1 92 ? 2.806 -0.849 -14.747 1.00 97.69 92 THR A O 1
ATOM 740 N N . PRO A 1 93 ? 1.316 -0.369 -13.137 1.00 98.06 93 PRO A N 1
ATOM 741 C CA . PRO A 1 93 ? 2.305 0.130 -12.190 1.00 98.06 93 PRO A CA 1
ATOM 742 C C . PRO A 1 93 ? 3.421 -0.866 -11.891 1.00 98.06 93 PRO A C 1
ATOM 744 O O . PRO A 1 93 ? 3.172 -1.997 -11.466 1.00 98.06 93 PRO A O 1
ATOM 747 N N . TYR A 1 94 ? 4.664 -0.412 -12.045 1.00 97.88 94 TYR A N 1
ATOM 748 C CA . TYR A 1 94 ? 5.848 -1.137 -11.612 1.00 97.88 94 TYR A CA 1
ATOM 749 C C . TYR A 1 94 ? 6.389 -0.566 -10.298 1.00 97.88 94 TYR A C 1
ATOM 751 O O . TYR A 1 94 ? 6.892 0.563 -10.230 1.00 97.88 94 TYR A O 1
ATOM 759 N N . ILE A 1 95 ? 6.312 -1.372 -9.241 1.00 98.06 95 ILE A N 1
ATOM 760 C CA . ILE A 1 95 ? 6.709 -0.995 -7.886 1.00 98.06 95 ILE A CA 1
ATOM 761 C C . ILE A 1 95 ? 8.161 -1.399 -7.616 1.00 98.06 95 ILE A C 1
ATOM 763 O O . ILE A 1 95 ? 8.576 -2.549 -7.813 1.00 98.06 95 ILE A O 1
ATOM 767 N N . SER A 1 96 ? 8.942 -0.447 -7.106 1.00 96.06 96 SER A N 1
ATOM 768 C CA . SER A 1 96 ? 10.364 -0.622 -6.782 1.00 96.06 96 SER A CA 1
ATOM 769 C C . SER A 1 96 ? 10.745 0.185 -5.530 1.00 96.06 96 SER A C 1
ATOM 771 O O . SER A 1 96 ? 9.901 0.483 -4.693 1.00 96.06 96 SER A O 1
ATOM 773 N N . SER A 1 97 ? 12.023 0.528 -5.351 1.00 88.38 97 SER A N 1
ATOM 774 C CA . SER A 1 97 ? 12.539 1.209 -4.151 1.00 88.38 97 SER A CA 1
ATOM 775 C C . SER A 1 97 ? 12.268 2.724 -4.080 1.00 88.38 97 SER A C 1
ATOM 777 O O . SER A 1 97 ? 13.042 3.436 -3.443 1.00 88.38 97 SER A O 1
ATOM 779 N N . GLY A 1 98 ? 11.218 3.224 -4.738 1.00 87.06 98 GLY A N 1
ATOM 780 C CA . GLY A 1 98 ? 10.836 4.641 -4.723 1.00 87.06 98 GLY A CA 1
ATOM 781 C C . GLY A 1 98 ? 9.971 5.010 -3.514 1.00 87.06 98 GLY A C 1
ATOM 782 O O . GLY A 1 98 ? 9.161 4.205 -3.058 1.00 87.06 98 GLY A O 1
ATOM 783 N N . ASP A 1 99 ? 10.126 6.231 -3.004 1.00 86.88 99 ASP A N 1
ATOM 784 C CA . ASP A 1 99 ? 9.339 6.743 -1.870 1.00 86.88 99 ASP A CA 1
ATOM 785 C C . ASP A 1 99 ? 8.114 7.561 -2.289 1.00 86.88 99 ASP A C 1
ATOM 787 O O . ASP A 1 99 ? 7.105 7.574 -1.580 1.00 86.88 99 ASP A O 1
ATOM 791 N N . SER A 1 100 ? 8.234 8.260 -3.414 1.00 89.44 100 SER A N 1
ATOM 792 C CA . SER A 1 100 ? 7.204 9.102 -4.016 1.00 89.44 100 SER A CA 1
ATOM 793 C C . SER A 1 100 ? 6.219 8.279 -4.841 1.00 89.44 100 SER A C 1
ATOM 795 O O . SER A 1 100 ? 6.486 7.115 -5.151 1.00 89.44 100 SER A O 1
ATOM 797 N N . THR A 1 101 ? 5.096 8.896 -5.222 1.00 94.25 101 THR A N 1
ATOM 798 C CA . THR A 1 101 ? 4.166 8.344 -6.227 1.00 94.25 101 THR A CA 1
ATOM 799 C C . THR A 1 101 ? 3.702 6.932 -5.868 1.00 94.25 101 THR A C 1
ATOM 801 O O . THR A 1 101 ? 3.676 6.032 -6.700 1.00 94.25 101 THR A O 1
ATOM 804 N N . ASN A 1 102 ? 3.420 6.698 -4.583 1.00 96.19 102 ASN A N 1
ATOM 805 C CA . ASN A 1 102 ? 3.008 5.387 -4.081 1.00 96.19 102 ASN A CA 1
ATOM 806 C C . ASN A 1 102 ? 3.986 4.236 -4.434 1.00 96.19 102 ASN A C 1
ATOM 808 O O . ASN A 1 102 ? 3.577 3.091 -4.627 1.00 96.19 102 ASN A O 1
ATOM 812 N N . SER A 1 103 ? 5.285 4.554 -4.527 1.00 96.62 103 SER A N 1
ATOM 813 C CA . SER A 1 103 ? 6.386 3.656 -4.916 1.00 96.62 103 SER A CA 1
ATOM 814 C C . SER A 1 103 ? 6.380 3.172 -6.375 1.00 96.62 103 SER A C 1
ATOM 816 O O . SER A 1 103 ? 7.173 2.291 -6.728 1.00 96.62 103 SER A O 1
ATOM 818 N N . ILE A 1 104 ? 5.546 3.773 -7.227 1.00 97.62 104 ILE A N 1
ATOM 819 C CA . ILE A 1 104 ? 5.528 3.548 -8.675 1.00 97.62 104 ILE A CA 1
ATOM 820 C C . ILE A 1 104 ? 6.727 4.270 -9.292 1.00 97.62 104 ILE A C 1
ATOM 822 O O . ILE A 1 104 ? 6.892 5.476 -9.099 1.00 97.62 104 ILE A O 1
ATOM 826 N N . ILE A 1 105 ? 7.573 3.537 -10.023 1.00 95.88 105 ILE A N 1
ATOM 827 C CA . ILE A 1 105 ? 8.722 4.133 -10.732 1.00 95.88 105 ILE A CA 1
ATOM 828 C C . ILE A 1 105 ? 8.523 4.207 -12.248 1.00 95.88 105 ILE A C 1
ATOM 830 O O . ILE A 1 105 ? 9.188 5.005 -12.899 1.00 95.88 105 ILE A O 1
ATOM 834 N N . SER A 1 106 ? 7.609 3.401 -12.790 1.00 95.88 106 SER A N 1
ATOM 835 C CA . SER A 1 106 ? 7.233 3.383 -14.204 1.00 95.88 106 SER A CA 1
ATOM 836 C C . SER A 1 106 ? 5.949 2.586 -14.421 1.00 95.88 106 SER A C 1
ATOM 838 O O . SER A 1 106 ? 5.436 1.943 -13.498 1.00 95.88 106 SER A O 1
ATOM 840 N N . LEU A 1 107 ? 5.431 2.653 -15.646 1.00 97.44 107 LEU A N 1
ATOM 841 C CA . LEU A 1 107 ? 4.320 1.846 -16.127 1.00 97.44 107 LEU A CA 1
ATOM 842 C C . LEU A 1 107 ? 4.840 0.872 -17.183 1.00 97.44 107 LEU A C 1
ATOM 844 O O . LEU A 1 107 ? 5.550 1.276 -18.106 1.00 97.44 107 LEU A O 1
ATOM 848 N N . ILE A 1 108 ? 4.506 -0.404 -17.033 1.00 97.38 108 ILE A N 1
ATOM 849 C CA . ILE A 1 108 ? 4.983 -1.476 -17.908 1.00 97.38 108 ILE A CA 1
ATOM 850 C C . ILE A 1 108 ? 3.824 -2.327 -18.418 1.00 97.38 108 ILE A C 1
ATOM 852 O O . ILE A 1 108 ? 2.730 -2.305 -17.851 1.00 97.38 108 ILE A O 1
ATOM 856 N N . ASP A 1 109 ? 4.063 -3.070 -19.493 1.00 97.00 109 ASP A N 1
ATOM 857 C CA . ASP A 1 109 ? 3.122 -4.081 -19.977 1.00 97.00 109 ASP A CA 1
ATOM 858 C C . ASP A 1 109 ? 3.090 -5.274 -19.000 1.00 97.00 109 ASP A C 1
ATOM 860 O O . ASP A 1 109 ? 4.155 -5.739 -18.564 1.00 97.00 109 ASP A O 1
ATOM 864 N N . PRO A 1 110 ? 1.901 -5.748 -18.583 1.00 95.56 110 PRO A N 1
ATOM 865 C CA . PRO A 1 110 ? 1.801 -6.766 -17.552 1.00 95.56 110 PRO A CA 1
ATOM 866 C C . PRO A 1 110 ? 2.267 -8.135 -18.049 1.00 95.56 110 PRO A C 1
ATOM 868 O O . PRO A 1 110 ? 1.865 -8.610 -19.108 1.00 95.56 110 PRO A O 1
ATOM 871 N N . ILE A 1 111 ? 3.031 -8.834 -17.208 1.00 96.81 111 ILE A N 1
ATOM 872 C CA . ILE A 1 111 ? 3.265 -10.275 -17.343 1.00 96.81 111 ILE A CA 1
ATOM 873 C C . ILE A 1 111 ? 2.324 -10.998 -16.371 1.00 96.81 111 ILE A C 1
ATOM 875 O O . ILE A 1 111 ? 2.512 -10.847 -15.158 1.00 96.81 111 ILE A O 1
ATOM 879 N N . PRO A 1 112 ? 1.331 -11.776 -16.851 1.00 95.81 112 PRO A N 1
ATOM 880 C CA . PRO A 1 112 ? 0.297 -12.378 -16.006 1.00 95.81 112 PRO A CA 1
ATOM 881 C C . PRO A 1 112 ? 0.830 -13.153 -14.795 1.00 95.81 112 PRO A C 1
ATOM 883 O O . PRO A 1 112 ? 0.295 -13.032 -13.697 1.00 95.81 112 PRO A O 1
ATOM 886 N N . GLU A 1 113 ? 1.922 -13.903 -14.953 1.00 96.62 113 GLU A N 1
ATOM 887 C CA . GLU A 1 113 ? 2.504 -14.716 -13.877 1.00 96.62 113 GLU A CA 1
ATOM 888 C C . GLU A 1 113 ? 3.198 -13.872 -12.791 1.00 96.62 113 GLU A C 1
ATOM 890 O O . GLU A 1 113 ? 3.363 -14.306 -11.644 1.00 96.62 113 GLU A O 1
ATOM 895 N N . GLU A 1 114 ? 3.612 -12.654 -13.137 1.00 97.12 114 GLU A N 1
ATOM 896 C CA . GLU A 1 114 ? 4.303 -11.728 -12.241 1.00 97.12 114 GLU A CA 1
ATOM 897 C C . GLU A 1 114 ? 3.372 -10.683 -11.609 1.00 97.12 114 GLU A C 1
ATOM 899 O O . GLU A 1 114 ? 3.799 -9.952 -10.708 1.00 97.12 114 GLU A O 1
ATOM 904 N N . LEU A 1 115 ? 2.122 -10.623 -12.071 1.00 97.69 115 LEU A N 1
ATOM 905 C CA . LEU A 1 115 ? 1.124 -9.652 -11.652 1.00 97.69 115 LEU A CA 1
ATOM 906 C C . LEU A 1 115 ? 0.589 -9.963 -10.247 1.00 97.69 115 LEU A C 1
ATOM 908 O O . LEU A 1 115 ? 0.339 -11.115 -9.879 1.00 97.69 115 LEU A O 1
ATOM 912 N N . PHE A 1 116 ? 0.388 -8.904 -9.471 1.00 98.50 116 PHE A N 1
ATOM 913 C CA . PHE A 1 116 ? -0.385 -8.911 -8.236 1.00 98.50 116 PHE A CA 1
ATOM 914 C C . PHE A 1 116 ? -1.664 -8.117 -8.469 1.00 98.50 116 PHE A C 1
ATOM 916 O O . PHE A 1 116 ? -1.605 -7.025 -9.029 1.00 98.50 116 PHE A O 1
ATOM 923 N N . GLU A 1 117 ? -2.805 -8.646 -8.031 1.00 97.44 117 GLU A N 1
ATOM 924 C CA . GLU A 1 117 ? -4.101 -7.978 -8.202 1.00 97.44 117 GLU A CA 1
ATOM 925 C C . GLU A 1 117 ? -4.204 -6.717 -7.344 1.00 97.44 117 GLU A C 1
ATOM 927 O O . GLU A 1 117 ? -4.614 -5.672 -7.829 1.00 97.44 117 GLU A O 1
ATOM 932 N N . ALA A 1 118 ? -3.812 -6.809 -6.072 1.00 98.06 118 ALA A N 1
ATOM 933 C CA . ALA A 1 118 ? -3.809 -5.701 -5.127 1.00 98.06 118 ALA A CA 1
ATOM 934 C C . ALA A 1 118 ? -2.973 -6.061 -3.890 1.00 98.06 118 ALA A C 1
ATOM 936 O O . ALA A 1 118 ? -2.529 -7.201 -3.726 1.00 98.06 118 ALA A O 1
ATOM 937 N N . GLY A 1 119 ? -2.770 -5.103 -2.986 1.00 97.88 119 GLY A N 1
ATOM 938 C CA . GLY A 1 119 ? -2.221 -5.394 -1.661 1.00 97.88 119 GLY A CA 1
ATOM 939 C C . GLY A 1 119 ? -1.467 -4.228 -1.044 1.00 97.88 119 GLY A C 1
ATOM 940 O O . GLY A 1 119 ? -1.688 -3.066 -1.375 1.00 97.88 119 GLY A O 1
ATOM 941 N N . ILE A 1 120 ? -0.556 -4.538 -0.125 1.00 98.62 120 ILE A N 1
ATOM 942 C CA . ILE A 1 120 ? 0.362 -3.555 0.461 1.00 98.62 120 ILE A CA 1
ATOM 943 C C . ILE A 1 120 ? 1.780 -3.891 0.016 1.00 98.62 120 ILE A C 1
ATOM 945 O O . ILE A 1 120 ? 2.216 -5.037 0.110 1.00 98.62 120 ILE A O 1
ATOM 949 N N . THR A 1 121 ? 2.534 -2.892 -0.425 1.00 98.56 121 THR A N 1
ATOM 950 C CA . THR A 1 121 ? 3.939 -3.054 -0.809 1.00 98.56 121 THR A CA 1
ATOM 951 C C . THR A 1 121 ? 4.868 -2.441 0.222 1.00 98.56 121 THR A C 1
ATOM 953 O O . THR A 1 121 ? 4.606 -1.340 0.702 1.00 98.56 121 THR A O 1
ATOM 956 N N . ILE A 1 122 ? 5.979 -3.118 0.514 1.00 98.06 122 ILE A N 1
ATOM 957 C CA . ILE A 1 122 ? 7.083 -2.598 1.324 1.00 98.06 122 ILE A CA 1
ATOM 958 C C . ILE A 1 122 ? 8.347 -2.579 0.471 1.00 98.06 122 ILE A C 1
ATOM 960 O O . ILE A 1 122 ? 8.817 -3.623 0.010 1.00 98.06 122 ILE A O 1
ATOM 964 N N . THR A 1 123 ? 8.914 -1.394 0.269 1.00 97.06 123 THR A N 1
ATOM 965 C CA . THR A 1 123 ? 10.169 -1.239 -0.470 1.00 97.06 123 THR A CA 1
ATOM 966 C C . THR A 1 123 ? 11.357 -1.781 0.323 1.00 97.06 123 THR A C 1
ATOM 968 O O . THR A 1 123 ? 11.291 -1.971 1.538 1.00 97.06 123 THR A O 1
ATOM 971 N N . ALA A 1 124 ? 12.502 -1.963 -0.339 1.00 94.75 124 ALA A N 1
ATOM 972 C CA . ALA A 1 124 ? 13.736 -2.424 0.305 1.00 94.75 124 ALA A CA 1
ATOM 973 C C . ALA A 1 124 ? 14.163 -1.586 1.529 1.00 94.75 124 ALA A C 1
ATOM 975 O O . ALA A 1 124 ? 14.839 -2.098 2.424 1.00 94.75 124 ALA A O 1
ATOM 976 N N . PHE A 1 125 ? 13.755 -0.313 1.574 1.00 94.06 125 PHE A N 1
ATOM 977 C CA . PHE A 1 125 ? 14.050 0.646 2.644 1.00 94.06 125 PHE A CA 1
ATOM 978 C C . PHE A 1 125 ? 12.818 0.979 3.500 1.00 94.06 125 PHE A C 1
ATOM 980 O O . PHE A 1 125 ? 12.750 2.033 4.136 1.00 94.06 125 PHE A O 1
ATOM 987 N N . GLY A 1 126 ? 11.827 0.086 3.506 1.00 94.38 126 GLY A N 1
ATOM 988 C CA . GLY A 1 126 ? 10.720 0.111 4.452 1.00 94.38 126 GLY A CA 1
ATOM 989 C C . GLY A 1 126 ? 9.626 1.139 4.174 1.00 94.38 126 GLY A C 1
ATOM 990 O O . GLY A 1 126 ? 8.796 1.339 5.056 1.00 94.38 126 GLY A O 1
ATOM 991 N N . LYS A 1 127 ? 9.599 1.802 3.007 1.00 95.81 127 LYS A N 1
ATOM 992 C CA . LYS A 1 127 ? 8.428 2.606 2.617 1.00 95.81 127 LYS A CA 1
ATOM 993 C C . LYS A 1 127 ? 7.268 1.656 2.361 1.00 95.81 127 LYS A C 1
ATOM 995 O O . LYS A 1 127 ? 7.431 0.692 1.617 1.00 95.81 127 LYS A O 1
ATOM 1000 N N . VAL A 1 128 ? 6.126 1.947 2.971 1.00 97.19 128 VAL A N 1
ATOM 1001 C CA . VAL A 1 128 ? 4.907 1.152 2.848 1.00 97.19 128 VAL A CA 1
ATOM 1002 C C . VAL A 1 128 ? 3.861 1.949 2.090 1.00 97.19 128 VAL A C 1
ATOM 1004 O O . VAL A 1 128 ? 3.625 3.119 2.409 1.00 97.19 128 VAL A O 1
ATOM 1007 N N . ALA A 1 129 ? 3.247 1.305 1.107 1.00 97.75 129 ALA A N 1
ATOM 1008 C CA . ALA A 1 129 ? 2.247 1.884 0.222 1.00 97.75 129 ALA A CA 1
ATOM 1009 C C . ALA A 1 129 ? 1.115 0.881 -0.015 1.00 97.75 129 ALA A C 1
ATOM 1011 O O . ALA A 1 129 ? 1.355 -0.326 -0.091 1.00 97.75 129 ALA A O 1
ATOM 1012 N N . LEU A 1 130 ? -0.110 1.386 -0.114 1.00 97.88 130 LEU A N 1
ATOM 1013 C CA . LEU A 1 130 ? -1.289 0.602 -0.467 1.00 97.88 130 LEU A CA 1
ATOM 1014 C C . LEU A 1 130 ? -1.415 0.590 -1.989 1.00 97.88 130 LEU A C 1
ATOM 1016 O O . LEU A 1 130 ? -1.384 1.657 -2.585 1.00 97.88 130 LEU A O 1
ATOM 1020 N N . GLN A 1 131 ? -1.562 -0.572 -2.614 1.00 98.12 131 GLN A N 1
ATOM 1021 C CA . GLN A 1 131 ? -1.748 -0.711 -4.060 1.00 98.12 131 GLN A CA 1
ATOM 1022 C C . GLN A 1 131 ? -3.187 -1.180 -4.325 1.00 98.12 131 GLN A C 1
ATOM 1024 O O . GLN A 1 131 ? -3.448 -2.384 -4.257 1.00 98.12 131 GLN A O 1
ATOM 1029 N N . PRO A 1 132 ? -4.137 -0.254 -4.565 1.00 97.94 132 PRO A N 1
ATOM 1030 C CA . PRO A 1 132 ? -5.548 -0.578 -4.784 1.00 97.94 132 PRO A CA 1
ATOM 1031 C C . PRO A 1 132 ? -5.863 -0.920 -6.254 1.00 97.94 132 PRO A C 1
ATOM 1033 O O . PRO A 1 132 ? -6.993 -0.759 -6.704 1.00 97.94 132 PRO A O 1
ATOM 1036 N N . TRP A 1 133 ? -4.851 -1.335 -7.010 1.00 98.12 133 TRP A N 1
ATOM 1037 C CA . TRP A 1 133 ? -4.876 -1.647 -8.438 1.00 98.12 133 TRP A CA 1
ATOM 1038 C C . TRP A 1 133 ? -3.875 -2.765 -8.713 1.00 98.12 133 TRP A C 1
ATOM 1040 O O . TRP A 1 133 ? -2.956 -2.974 -7.915 1.00 98.12 133 TRP A O 1
ATOM 1050 N N . ALA A 1 134 ? -4.001 -3.416 -9.869 1.00 98.19 134 ALA A N 1
ATOM 1051 C CA . ALA A 1 134 ? -3.038 -4.419 -10.302 1.00 98.19 134 ALA A CA 1
ATOM 1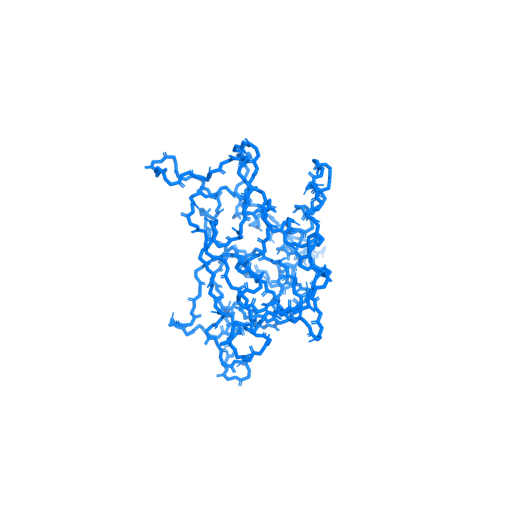052 C C . ALA A 1 134 ? -1.647 -3.806 -10.504 1.00 98.19 134 ALA A C 1
ATOM 1054 O O . ALA A 1 134 ? -1.516 -2.697 -11.022 1.00 98.19 134 ALA A O 1
ATOM 1055 N N . PHE A 1 135 ? -0.598 -4.519 -10.100 1.00 98.50 135 PHE A N 1
ATOM 1056 C CA . PHE A 1 135 ? 0.777 -4.033 -10.186 1.00 98.50 135 PHE A CA 1
ATOM 1057 C C . PHE A 1 135 ? 1.784 -5.169 -10.358 1.00 98.50 135 PHE A C 1
ATOM 1059 O O . PHE A 1 135 ? 1.550 -6.318 -9.979 1.00 98.50 135 PHE A O 1
ATOM 1066 N N . MET A 1 136 ? 2.956 -4.824 -10.879 1.00 98.19 136 MET A N 1
ATOM 1067 C CA . MET A 1 136 ? 4.135 -5.686 -10.880 1.00 98.19 136 MET A CA 1
ATOM 1068 C C . MET A 1 136 ? 5.153 -5.149 -9.882 1.00 98.19 136 MET A C 1
ATOM 1070 O O . MET A 1 136 ? 5.288 -3.943 -9.688 1.00 98.19 136 MET A O 1
ATOM 1074 N N . ALA A 1 137 ? 5.881 -6.041 -9.216 1.00 98.00 137 ALA A N 1
ATOM 1075 C CA . ALA A 1 137 ? 6.806 -5.657 -8.156 1.00 98.00 137 ALA A CA 1
ATOM 1076 C C . ALA A 1 137 ? 8.180 -6.282 -8.357 1.00 98.00 137 ALA A C 1
ATOM 1078 O O . ALA A 1 137 ? 8.318 -7.482 -8.620 1.00 98.00 137 ALA A O 1
ATOM 1079 N N . ARG A 1 138 ? 9.218 -5.470 -8.144 1.00 97.06 138 ARG A N 1
ATOM 1080 C CA . ARG A 1 138 ? 10.612 -5.902 -8.247 1.00 97.06 138 ARG A CA 1
ATOM 1081 C C . ARG A 1 138 ? 10.909 -7.116 -7.354 1.00 97.06 138 ARG A C 1
A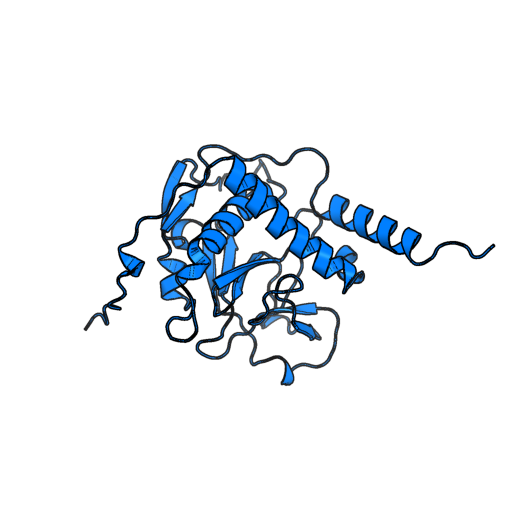TOM 1083 O O . ARG A 1 138 ? 10.788 -7.054 -6.130 1.00 97.06 138 ARG A O 1
ATOM 1090 N N . GLY A 1 139 ? 11.395 -8.197 -7.951 1.00 95.31 139 GLY A N 1
ATOM 1091 C CA . GLY A 1 139 ? 11.698 -9.470 -7.291 1.00 95.31 139 GLY A CA 1
ATOM 1092 C C . GLY A 1 139 ? 13.174 -9.784 -7.074 1.00 95.31 139 GLY A C 1
ATOM 1093 O O . GLY A 1 139 ? 13.514 -10.666 -6.288 1.00 95.31 139 GLY A O 1
ATOM 1094 N N . ASN A 1 140 ? 14.080 -9.061 -7.728 1.00 87.75 140 ASN A N 1
ATOM 1095 C CA . ASN A 1 140 ? 15.497 -9.408 -7.733 1.00 87.75 140 ASN A CA 1
ATOM 1096 C C . ASN A 1 140 ? 16.308 -8.798 -6.568 1.00 87.75 140 ASN A C 1
ATOM 1098 O O . ASN A 1 140 ? 16.282 -7.590 -6.309 1.00 87.75 140 ASN A O 1
ATOM 1102 N N . GLY A 1 141 ? 17.117 -9.652 -5.927 1.00 81.00 141 GLY A N 1
ATOM 1103 C CA . GLY A 1 141 ? 18.145 -9.282 -4.948 1.00 81.00 141 GLY A CA 1
ATOM 1104 C C . GLY A 1 141 ? 17.618 -8.789 -3.594 1.00 81.00 141 GLY A C 1
ATOM 1105 O O . GLY A 1 141 ? 16.438 -8.910 -3.267 1.00 81.00 141 GLY A O 1
ATOM 1106 N N . GLY A 1 142 ? 18.512 -8.195 -2.793 1.00 78.00 142 GLY A N 1
ATOM 1107 C CA . GLY A 1 142 ? 18.164 -7.605 -1.489 1.00 78.00 142 GLY A CA 1
ATOM 1108 C C . GLY A 1 142 ? 17.177 -6.435 -1.583 1.00 78.00 142 GLY A C 1
ATOM 1109 O O . GLY A 1 142 ? 16.488 -6.124 -0.619 1.00 78.00 142 GLY A O 1
ATOM 1110 N N . SER A 1 143 ? 17.066 -5.839 -2.769 1.00 87.38 143 SER A N 1
ATOM 1111 C CA . SER A 1 143 ? 16.183 -4.719 -3.091 1.00 87.38 143 SER A CA 1
ATOM 1112 C C . SER A 1 143 ? 14.787 -5.121 -3.568 1.00 87.38 143 SER A C 1
ATOM 1114 O O . SER A 1 143 ? 14.042 -4.277 -4.063 1.00 87.38 143 SER A O 1
ATOM 1116 N N . SER A 1 144 ? 14.456 -6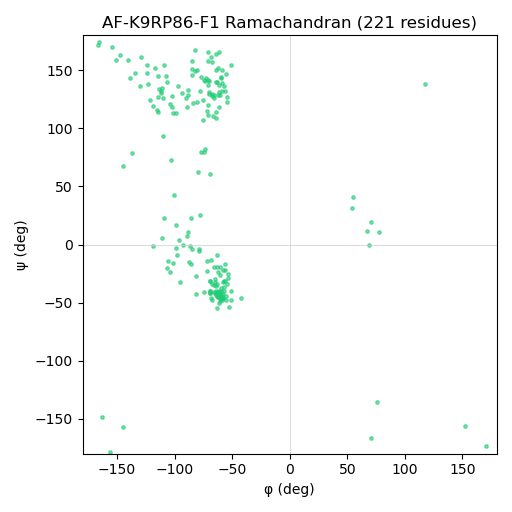.409 -3.509 1.00 94.94 144 SER A N 1
ATOM 1117 C CA . SER A 1 144 ? 13.124 -6.877 -3.866 1.00 94.94 144 SER A CA 1
ATOM 1118 C C . SER A 1 144 ? 12.065 -6.202 -2.983 1.00 94.94 144 SER A C 1
ATOM 1120 O O . SER A 1 144 ? 12.255 -6.041 -1.777 1.00 94.94 144 SER A O 1
ATOM 1122 N N . VAL A 1 145 ? 10.948 -5.819 -3.594 1.00 97.81 145 VAL A N 1
ATOM 1123 C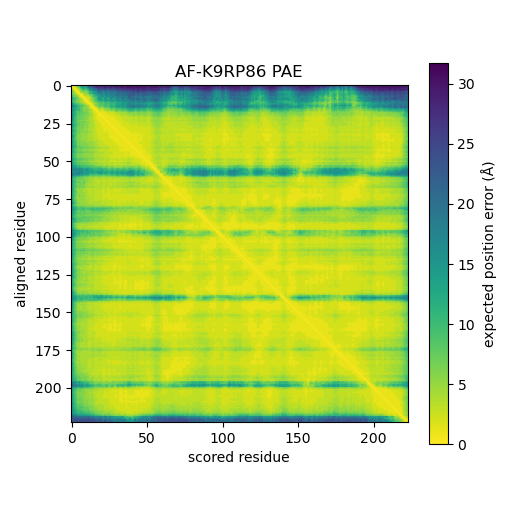 CA . VAL A 1 145 ? 9.757 -5.317 -2.905 1.00 97.81 145 VAL A CA 1
ATOM 1124 C C . VAL A 1 145 ? 9.069 -6.490 -2.210 1.00 97.81 145 VAL A C 1
ATOM 1126 O O . VAL A 1 145 ? 9.089 -7.621 -2.702 1.00 97.81 145 VAL A O 1
ATOM 1129 N N . ARG A 1 146 ? 8.505 -6.256 -1.027 1.00 97.94 146 ARG A N 1
ATOM 1130 C CA . ARG A 1 146 ? 7.633 -7.223 -0.353 1.00 97.94 146 ARG A CA 1
ATOM 1131 C C . ARG A 1 146 ? 6.192 -6.880 -0.635 1.00 97.94 146 ARG A C 1
ATOM 1133 O O . ARG A 1 146 ? 5.827 -5.714 -0.550 1.00 97.94 146 ARG A O 1
ATOM 1140 N N . VAL A 1 147 ? 5.404 -7.898 -0.935 1.00 98.56 147 VAL A N 1
ATOM 1141 C CA . VAL A 1 147 ? 3.964 -7.777 -1.138 1.00 98.56 147 VAL A CA 1
ATOM 1142 C C . VAL A 1 147 ? 3.271 -8.466 0.025 1.00 98.56 147 VAL A C 1
ATOM 1144 O O . VAL A 1 147 ? 3.583 -9.616 0.340 1.00 98.56 147 VAL A O 1
ATOM 1147 N N . LEU A 1 148 ? 2.382 -7.743 0.696 1.00 98.75 148 LEU A N 1
ATOM 1148 C CA . LEU A 1 148 ? 1.526 -8.263 1.750 1.00 98.75 148 LEU A CA 1
ATOM 1149 C C . LEU A 1 148 ? 0.132 -8.487 1.174 1.00 98.75 148 LEU A C 1
ATOM 1151 O O . LEU A 1 148 ? -0.531 -7.534 0.757 1.00 98.75 148 LEU A O 1
ATOM 1155 N N . LEU A 1 149 ? -0.298 -9.742 1.189 1.00 98.19 149 LEU A N 1
ATOM 1156 C CA . LEU A 1 149 ? -1.632 -10.165 0.785 1.00 98.19 149 LEU A CA 1
ATOM 1157 C C . LEU A 1 149 ? -2.444 -10.457 2.057 1.00 98.19 149 LEU A C 1
ATOM 1159 O O . LEU A 1 149 ? -1.985 -11.267 2.874 1.00 98.19 149 LEU A O 1
ATOM 1163 N N . PRO A 1 150 ? -3.578 -9.774 2.296 1.00 97.19 150 PRO A N 1
ATOM 1164 C CA . PRO A 1 150 ? -4.376 -9.972 3.505 1.00 97.19 150 PRO A CA 1
ATOM 1165 C C . PRO A 1 150 ? -4.810 -11.434 3.664 1.00 97.19 150 PRO A C 1
ATOM 1167 O O . PRO A 1 150 ? -5.234 -12.066 2.703 1.00 97.19 150 PRO A O 1
ATOM 1170 N N . LYS A 1 151 ? -4.701 -11.975 4.883 1.00 96.88 151 LYS A N 1
ATOM 1171 C CA . LYS A 1 151 ? -5.259 -13.299 5.237 1.00 96.88 151 LYS A CA 1
ATOM 1172 C C . LYS A 1 151 ? -6.720 -13.250 5.661 1.00 96.88 151 LYS A C 1
ATOM 1174 O O . LYS A 1 151 ? -7.362 -14.283 5.761 1.00 96.88 151 LYS A O 1
ATOM 1179 N N . TYR A 1 152 ? -7.181 -12.055 5.994 1.00 96.00 152 TYR A N 1
ATOM 1180 C CA . TYR A 1 152 ? -8.501 -11.788 6.528 1.00 96.00 152 TYR A CA 1
ATOM 1181 C C . TYR A 1 152 ? -9.171 -10.766 5.630 1.00 96.00 152 TYR A C 1
ATOM 1183 O O . TYR A 1 152 ? -8.496 -9.947 4.997 1.00 96.00 152 TYR A O 1
ATOM 1191 N N . ASN A 1 153 ? -10.492 -10.787 5.630 1.00 93.88 153 ASN A N 1
ATOM 1192 C CA . ASN A 1 153 ? -11.286 -9.765 4.986 1.00 93.88 153 ASN A CA 1
ATOM 1193 C C . ASN A 1 153 ? -11.177 -8.462 5.796 1.00 93.88 153 ASN A C 1
ATOM 1195 O O . ASN A 1 153 ? -11.611 -8.406 6.948 1.00 93.88 153 ASN A O 1
ATOM 1199 N N . MET A 1 154 ? -10.523 -7.449 5.223 1.00 95.44 154 MET A N 1
ATOM 1200 C CA . MET A 1 154 ? -10.186 -6.196 5.903 1.00 95.44 154 MET A CA 1
ATOM 1201 C C . MET A 1 154 ? -10.763 -4.997 5.156 1.00 95.44 154 MET A C 1
ATOM 1203 O O . MET A 1 154 ? -10.651 -4.894 3.935 1.00 95.44 154 MET A O 1
ATOM 1207 N N . SER A 1 155 ? -11.304 -4.059 5.924 1.00 95.81 155 SER A N 1
ATOM 1208 C CA . SER A 1 155 ? -11.685 -2.720 5.471 1.00 95.81 155 SER A CA 1
ATOM 1209 C C . SER A 1 155 ? -10.473 -1.898 5.019 1.00 95.81 155 SER A C 1
ATOM 1211 O O . SER A 1 155 ? -9.325 -2.182 5.390 1.00 95.81 155 SER A O 1
ATOM 1213 N N . LEU A 1 156 ? -10.711 -0.812 4.284 1.00 96.56 156 LEU A N 1
ATOM 1214 C CA . LEU A 1 156 ? -9.667 0.137 3.902 1.00 96.56 156 LEU A CA 1
ATOM 1215 C C . LEU A 1 156 ? -8.966 0.717 5.138 1.00 96.56 156 LEU A C 1
ATOM 1217 O O . LEU A 1 156 ? -7.735 0.755 5.178 1.00 96.56 156 LEU A O 1
ATOM 1221 N N . ASN A 1 157 ? -9.708 1.138 6.167 1.00 95.44 157 ASN A N 1
ATOM 1222 C CA . ASN A 1 157 ? -9.096 1.661 7.395 1.00 95.44 157 ASN A CA 1
ATOM 1223 C C . ASN A 1 157 ? -8.279 0.604 8.160 1.00 95.44 157 ASN A C 1
ATOM 1225 O O . ASN A 1 157 ? -7.267 0.961 8.764 1.00 95.44 157 ASN A O 1
ATOM 1229 N N . GLU A 1 158 ? -8.658 -0.677 8.132 1.00 96.38 158 GLU A N 1
ATOM 1230 C CA . GLU A 1 158 ? -7.850 -1.761 8.719 1.00 96.38 158 GLU A CA 1
ATOM 1231 C C . GLU A 1 158 ? -6.563 -2.007 7.927 1.00 96.38 158 GLU A C 1
ATOM 1233 O O . GLU A 1 158 ? -5.490 -2.142 8.520 1.00 96.38 158 GLU A O 1
ATOM 1238 N N . LEU A 1 159 ? -6.624 -1.989 6.593 1.00 97.62 159 LEU A N 1
ATOM 1239 C CA . LEU A 1 159 ? -5.421 -2.046 5.757 1.00 97.62 159 LEU A CA 1
ATOM 1240 C C . LEU A 1 159 ? -4.503 -0.848 6.044 1.00 97.62 159 LEU A C 1
ATOM 1242 O O . LEU A 1 159 ? -3.301 -1.016 6.272 1.00 97.62 159 LEU A O 1
ATOM 1246 N N . LEU A 1 160 ? -5.070 0.359 6.120 1.00 97.00 160 LEU A N 1
ATOM 1247 C CA . LEU A 1 160 ? -4.337 1.584 6.444 1.00 97.00 160 LEU A CA 1
ATOM 1248 C C . LEU A 1 160 ? -3.768 1.574 7.870 1.00 97.00 160 LEU A C 1
ATOM 1250 O O . LEU A 1 160 ? -2.706 2.152 8.101 1.00 97.00 160 LEU A O 1
ATOM 1254 N N . TRP A 1 161 ? -4.412 0.888 8.817 1.00 96.31 161 TRP A N 1
ATOM 1255 C CA . TRP A 1 161 ? -3.882 0.659 10.165 1.00 96.31 161 TRP A CA 1
ATOM 1256 C C . TRP A 1 161 ? -2.567 -0.119 10.138 1.00 96.31 161 TRP A C 1
ATOM 1258 O O . TRP A 1 161 ? -1.599 0.268 10.804 1.00 96.31 161 TRP A O 1
ATOM 1268 N N . PHE A 1 162 ? -2.476 -1.169 9.320 1.00 97.19 162 PHE A N 1
ATOM 1269 C CA . PHE A 1 162 ? -1.213 -1.880 9.121 1.00 97.19 162 PHE A CA 1
ATOM 1270 C C . PHE A 1 162 ? -0.191 -1.037 8.350 1.00 97.19 162 PHE A C 1
ATOM 1272 O O . PHE A 1 162 ? 0.967 -0.976 8.769 1.00 97.19 162 PHE A O 1
ATOM 1279 N N . VAL A 1 163 ? -0.597 -0.316 7.296 1.00 97.38 163 VAL A N 1
ATOM 1280 C CA . VAL A 1 163 ? 0.300 0.608 6.568 1.00 97.38 163 VAL A CA 1
ATOM 1281 C C . VAL A 1 163 ? 0.925 1.635 7.517 1.00 97.38 163 VAL A C 1
ATOM 1283 O O . VAL A 1 163 ? 2.145 1.814 7.512 1.00 97.38 163 VAL A O 1
ATOM 1286 N N . ALA A 1 164 ? 0.118 2.266 8.373 1.00 94.94 164 ALA A N 1
ATOM 1287 C CA . ALA A 1 164 ? 0.568 3.239 9.364 1.00 94.94 164 ALA A CA 1
ATOM 1288 C C . ALA A 1 164 ? 1.559 2.621 10.362 1.00 94.94 164 ALA A C 1
ATOM 1290 O O . ALA A 1 164 ? 2.650 3.158 10.577 1.00 94.94 164 ALA A O 1
ATOM 1291 N N . GLN A 1 165 ? 1.224 1.457 10.927 1.00 93.56 165 GLN A N 1
ATOM 1292 C CA . GLN A 1 165 ? 2.101 0.760 11.869 1.00 93.56 165 GLN A CA 1
ATOM 1293 C C . GLN A 1 165 ? 3.452 0.380 11.279 1.00 93.56 165 GLN A C 1
ATOM 1295 O O . GLN A 1 165 ? 4.477 0.532 11.947 1.00 93.56 165 GLN A O 1
ATOM 1300 N N . ILE A 1 166 ? 3.472 -0.102 10.041 1.00 94.81 166 ILE A N 1
ATOM 1301 C CA . ILE A 1 166 ? 4.713 -0.538 9.405 1.00 94.81 166 ILE A CA 1
ATOM 1302 C C . ILE A 1 166 ? 5.545 0.689 8.993 1.00 94.81 166 ILE A C 1
ATOM 1304 O O . ILE A 1 166 ? 6.747 0.714 9.262 1.00 94.81 166 ILE A O 1
ATOM 1308 N N . ASN A 1 167 ? 4.925 1.753 8.459 1.00 93.56 167 ASN A N 1
ATOM 1309 C CA . ASN A 1 167 ? 5.625 3.014 8.162 1.00 93.56 167 ASN A CA 1
ATOM 1310 C C . ASN A 1 167 ? 6.250 3.637 9.424 1.00 93.56 167 ASN A C 1
ATOM 1312 O O . ASN A 1 167 ? 7.383 4.115 9.380 1.00 93.56 167 ASN A O 1
ATOM 1316 N N . ARG A 1 168 ? 5.587 3.555 10.586 1.00 90.75 168 ARG A N 1
ATOM 1317 C CA . ARG A 1 168 ? 6.151 4.013 11.872 1.00 90.75 168 ARG A CA 1
ATOM 1318 C C . ARG A 1 168 ? 7.406 3.239 12.286 1.00 90.75 168 ARG A C 1
ATOM 1320 O O . ARG A 1 168 ? 8.229 3.753 13.043 1.00 90.75 168 ARG A O 1
ATOM 1327 N N . GLN A 1 169 ? 7.562 2.016 11.784 1.00 91.75 169 GLN A N 1
ATOM 1328 C CA . GLN A 1 169 ? 8.714 1.144 12.010 1.00 91.75 169 GLN A CA 1
ATOM 1329 C C . GLN A 1 169 ? 9.755 1.214 10.886 1.00 91.75 169 GLN A C 1
ATOM 1331 O O . GLN A 1 169 ? 10.766 0.510 10.940 1.00 91.75 169 GLN A O 1
ATOM 1336 N N . ARG A 1 170 ? 9.558 2.090 9.894 1.00 91.69 170 ARG A N 1
ATOM 1337 C CA . ARG A 1 170 ? 10.442 2.234 8.734 1.00 91.69 170 ARG A CA 1
ATOM 1338 C C . ARG A 1 170 ? 11.904 2.486 9.102 1.00 91.69 170 ARG A C 1
ATOM 1340 O O . ARG A 1 170 ? 12.789 1.973 8.427 1.00 91.69 170 ARG A O 1
ATOM 1347 N N . TRP A 1 171 ? 12.165 3.199 10.199 1.00 90.75 171 TRP A N 1
ATOM 1348 C CA . TRP A 1 171 ? 13.513 3.485 10.718 1.00 90.75 171 TRP A CA 1
ATOM 1349 C C . TRP A 1 171 ? 14.365 2.228 10.984 1.00 90.75 171 TRP A C 1
ATOM 1351 O O . TRP A 1 171 ? 15.587 2.318 11.092 1.00 90.75 171 TRP A O 1
ATOM 1361 N N . ARG A 1 172 ? 13.743 1.044 11.064 1.00 91.12 172 ARG A N 1
ATOM 1362 C CA . ARG A 1 172 ? 14.424 -0.255 11.174 1.00 91.12 172 ARG A CA 1
ATOM 1363 C C . ARG A 1 172 ? 15.112 -0.695 9.876 1.00 91.12 172 ARG A C 1
ATOM 1365 O O . ARG A 1 172 ? 15.888 -1.655 9.918 1.00 91.12 172 ARG A O 1
ATOM 1372 N N . PHE A 1 173 ? 14.805 -0.065 8.740 1.00 91.69 173 PHE A N 1
ATOM 1373 C CA . PHE A 1 173 ? 15.249 -0.489 7.414 1.00 91.69 173 PHE A CA 1
ATOM 1374 C C . PHE A 1 173 ? 16.059 0.603 6.715 1.00 91.69 173 PHE A C 1
ATOM 1376 O O . PHE A 1 173 ? 15.607 1.729 6.541 1.00 91.69 173 PHE A O 1
ATOM 1383 N N . PHE A 1 174 ? 17.273 0.254 6.304 1.00 90.69 174 PHE A N 1
ATOM 1384 C CA . PHE A 1 174 ? 18.216 1.142 5.618 1.00 90.69 174 PHE A CA 1
ATOM 1385 C C . PHE A 1 174 ? 19.198 0.300 4.797 1.00 90.69 174 PHE A C 1
ATOM 1387 O O . PHE A 1 174 ? 19.087 -0.924 4.767 1.00 90.69 174 PHE A O 1
ATOM 1394 N N . TYR A 1 175 ? 20.165 0.924 4.120 1.00 87.88 175 TYR A N 1
ATOM 1395 C CA . TYR A 1 175 ? 21.036 0.240 3.154 1.00 87.88 175 TYR A CA 1
ATOM 1396 C C . TYR A 1 175 ? 21.696 -1.047 3.681 1.00 87.88 175 TYR A C 1
ATOM 1398 O O . TYR A 1 175 ? 21.605 -2.091 3.042 1.00 87.88 175 TYR A O 1
ATOM 1406 N N . ALA A 1 176 ? 22.286 -1.013 4.879 1.00 89.38 176 ALA A N 1
ATOM 1407 C CA . ALA A 1 176 ? 22.915 -2.192 5.486 1.00 89.38 176 ALA A CA 1
ATOM 1408 C C . ALA A 1 176 ? 21.911 -3.178 6.123 1.00 89.38 176 ALA A C 1
ATOM 1410 O O . ALA A 1 176 ? 22.298 -4.254 6.576 1.00 89.38 176 ALA A O 1
ATOM 1411 N N . ARG A 1 177 ? 20.619 -2.828 6.167 1.00 89.56 177 ARG A N 1
ATOM 1412 C CA . ARG A 1 177 ? 19.556 -3.615 6.799 1.00 89.56 177 ARG A CA 1
ATOM 1413 C C . ARG A 1 177 ? 18.237 -3.494 6.033 1.00 89.56 177 ARG A C 1
ATOM 1415 O O . ARG A 1 177 ? 17.269 -2.915 6.514 1.00 89.56 177 ARG A O 1
ATOM 1422 N N . MET A 1 178 ? 18.199 -4.042 4.824 1.00 93.12 178 MET A N 1
ATOM 1423 C CA . MET A 1 178 ? 17.008 -3.983 3.970 1.00 93.12 178 MET A CA 1
ATOM 1424 C C . MET A 1 178 ? 15.834 -4.807 4.531 1.00 93.12 178 MET A C 1
ATOM 1426 O O . MET A 1 178 ? 16.025 -5.773 5.283 1.00 93.12 178 MET A O 1
ATOM 1430 N N . ALA A 1 179 ? 14.623 -4.442 4.111 1.00 94.06 179 ALA A N 1
ATOM 1431 C CA . ALA A 1 179 ? 13.339 -5.080 4.408 1.00 94.06 179 ALA A CA 1
ATOM 1432 C C . ALA A 1 179 ? 13.176 -6.463 3.733 1.00 94.06 179 ALA A C 1
ATOM 1434 O O . ALA A 1 179 ? 12.283 -6.693 2.919 1.00 94.06 179 ALA A O 1
ATOM 1435 N N . ILE A 1 180 ? 14.057 -7.413 4.055 1.00 93.69 180 ILE A N 1
ATOM 1436 C CA . ILE A 1 180 ? 13.976 -8.782 3.526 1.00 93.69 180 ILE A CA 1
ATOM 1437 C C . ILE A 1 180 ? 12.757 -9.531 4.081 1.00 93.69 180 ILE A C 1
ATOM 1439 O O . ILE A 1 180 ? 12.204 -9.171 5.119 1.00 93.69 180 ILE A O 1
ATOM 1443 N N . LYS A 1 181 ? 12.362 -10.619 3.405 1.00 94.44 181 LYS A N 1
ATOM 1444 C CA . LYS A 1 181 ? 11.091 -11.321 3.660 1.00 94.44 181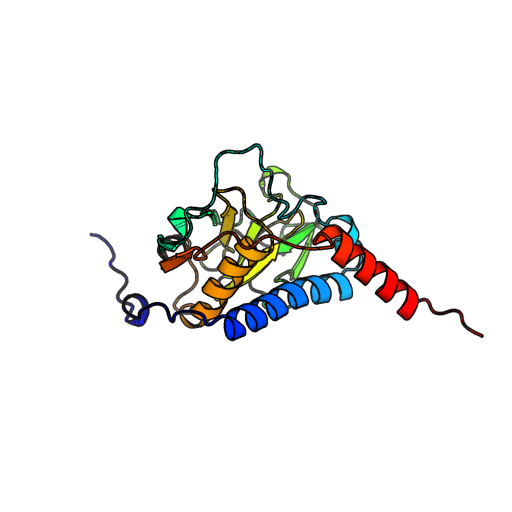 LYS A CA 1
ATOM 1445 C C . LYS A 1 181 ? 10.977 -11.793 5.104 1.00 94.44 181 LYS A C 1
ATOM 1447 O O . LYS A 1 181 ? 9.966 -11.537 5.736 1.00 94.44 181 LYS A O 1
ATOM 1452 N N . GLU A 1 182 ? 12.031 -12.406 5.629 1.00 93.31 182 GLU A N 1
ATOM 1453 C CA . GLU A 1 182 ? 12.071 -12.888 7.011 1.00 93.31 182 GLU A CA 1
ATOM 1454 C C . GLU A 1 182 ? 11.909 -11.752 8.036 1.00 93.31 182 GLU A C 1
ATOM 1456 O O . GLU A 1 182 ? 11.147 -11.881 8.987 1.00 93.31 182 GLU A O 1
ATOM 1461 N N . ARG A 1 183 ? 12.555 -10.596 7.823 1.00 92.88 183 ARG A N 1
ATOM 1462 C CA . ARG A 1 183 ? 12.423 -9.440 8.729 1.00 92.88 183 ARG A CA 1
ATOM 1463 C C . ARG A 1 183 ? 11.021 -8.854 8.721 1.00 92.88 183 ARG A C 1
ATOM 1465 O O . ARG A 1 183 ? 10.535 -8.456 9.770 1.00 92.88 183 ARG A O 1
ATOM 1472 N N . ILE A 1 184 ? 10.417 -8.763 7.539 1.00 95.56 184 ILE A N 1
ATOM 1473 C CA . ILE A 1 184 ? 9.051 -8.267 7.387 1.00 95.56 184 ILE A CA 1
ATOM 1474 C C . ILE A 1 184 ? 8.053 -9.259 7.979 1.00 95.56 184 ILE A C 1
ATOM 1476 O O . ILE A 1 184 ? 7.143 -8.834 8.677 1.00 95.56 184 ILE A O 1
ATOM 1480 N N . ALA A 1 185 ? 8.262 -10.564 7.791 1.00 96.38 185 ALA A N 1
ATOM 1481 C CA . ALA A 1 185 ? 7.435 -11.601 8.400 1.00 96.38 185 ALA A CA 1
ATOM 1482 C C . ALA A 1 185 ? 7.416 -11.526 9.920 1.00 96.38 185 ALA A C 1
ATOM 1484 O O . ALA A 1 185 ? 6.337 -11.556 10.503 1.00 96.38 185 ALA A O 1
ATOM 1485 N N . ASN A 1 186 ? 8.583 -11.324 10.524 1.00 93.62 186 ASN A N 1
ATOM 1486 C CA . ASN A 1 186 ? 8.745 -11.281 11.973 1.00 93.62 186 ASN A CA 1
ATOM 1487 C C . ASN A 1 186 ? 8.545 -9.871 12.561 1.00 93.62 186 ASN A C 1
ATOM 1489 O O . ASN A 1 186 ? 8.902 -9.633 13.714 1.00 93.62 186 ASN A O 1
ATOM 1493 N N . LEU A 1 187 ? 8.052 -8.903 11.777 1.00 93.06 187 LEU A N 1
ATOM 1494 C CA . LEU A 1 187 ? 7.795 -7.556 12.279 1.00 93.06 187 LEU A CA 1
ATOM 1495 C C . LEU A 1 187 ? 6.587 -7.596 13.219 1.00 93.06 187 LEU A C 1
ATOM 1497 O O . LEU A 1 187 ? 5.496 -7.965 12.795 1.00 93.06 187 LEU A O 1
ATOM 1501 N N . GLU A 1 188 ? 6.769 -7.211 14.479 1.00 92.69 188 GLU A N 1
ATOM 1502 C CA . GLU A 1 188 ? 5.663 -7.146 15.435 1.00 92.69 188 GLU A CA 1
ATOM 1503 C C . GLU A 1 188 ? 4.709 -5.993 15.097 1.00 92.69 188 GLU A C 1
ATOM 1505 O O . GLU A 1 188 ? 5.132 -4.849 14.884 1.00 92.69 188 GLU A O 1
ATOM 1510 N N . VAL A 1 189 ? 3.417 -6.314 15.042 1.00 94.00 189 VAL A N 1
ATOM 1511 C CA . VAL A 1 189 ? 2.311 -5.377 14.824 1.00 94.00 189 VAL A CA 1
ATOM 1512 C C . VAL A 1 189 ? 1.115 -5.752 15.702 1.00 94.00 189 VAL A C 1
ATOM 1514 O O . VAL A 1 189 ? 0.953 -6.899 16.129 1.00 94.00 189 VAL A O 1
ATOM 1517 N N . THR A 1 190 ? 0.236 -4.784 15.944 1.00 94.31 190 THR A N 1
ATOM 1518 C CA . THR A 1 190 ? -0.992 -4.974 16.725 1.00 94.31 190 THR A CA 1
ATOM 1519 C C . THR A 1 190 ? -2.211 -4.782 15.828 1.00 94.31 190 THR A C 1
ATOM 1521 O O . THR A 1 190 ? -2.319 -3.763 15.151 1.00 94.31 190 THR A O 1
ATOM 1524 N N . ALA A 1 191 ? -3.141 -5.734 15.793 1.00 94.94 191 ALA A N 1
ATOM 1525 C CA . ALA A 1 191 ? -4.432 -5.535 15.134 1.00 94.94 191 ALA A CA 1
ATOM 1526 C C . ALA A 1 191 ? -5.230 -4.430 15.859 1.00 94.94 191 ALA A C 1
ATOM 1528 O O . ALA A 1 191 ? -5.067 -4.269 17.073 1.00 94.94 191 ALA A O 1
ATOM 1529 N N . PRO A 1 192 ? -6.094 -3.665 15.167 1.00 93.81 192 PRO A N 1
ATOM 1530 C CA . PRO A 1 192 ? -6.916 -2.664 15.834 1.00 93.81 192 PRO A CA 1
ATOM 1531 C C . PRO A 1 192 ? -7.782 -3.337 16.905 1.00 93.81 192 PRO A C 1
ATOM 1533 O O . PRO A 1 192 ? -8.122 -4.516 16.798 1.00 93.81 192 PRO A O 1
ATOM 1536 N N . SER A 1 193 ? -8.113 -2.615 17.975 1.00 93.12 193 SER A N 1
ATOM 1537 C CA . SER A 1 193 ? -8.857 -3.185 19.111 1.00 93.12 193 SER A CA 1
ATOM 1538 C C . SER A 1 193 ? -10.286 -3.598 18.757 1.00 93.12 193 SER A C 1
ATOM 1540 O O . SER A 1 193 ? -10.896 -4.376 19.483 1.00 93.12 193 SER A O 1
ATOM 1542 N N . GLN A 1 194 ? -10.815 -3.063 17.660 1.00 93.31 194 GLN A N 1
ATOM 1543 C CA . GLN A 1 194 ? -12.149 -3.310 17.129 1.00 93.31 194 GLN A CA 1
ATOM 1544 C C . GLN A 1 194 ? -12.147 -3.062 15.616 1.00 93.31 194 GLN A C 1
ATOM 1546 O O . GLN A 1 194 ? -11.187 -2.495 15.088 1.00 93.31 194 GLN A O 1
ATOM 1551 N N . ALA A 1 195 ? -13.236 -3.437 14.945 1.00 92.56 195 ALA A N 1
ATOM 1552 C CA . ALA A 1 195 ? -13.430 -3.156 13.527 1.00 92.56 195 ALA A CA 1
ATOM 1553 C C . ALA A 1 195 ? -13.323 -1.653 13.232 1.00 92.56 195 ALA A C 1
ATOM 1555 O O . ALA A 1 195 ? -13.948 -0.833 13.913 1.00 92.56 195 ALA A O 1
ATOM 1556 N N . LEU A 1 196 ? -12.549 -1.295 12.206 1.00 91.00 196 LEU A N 1
ATOM 1557 C CA . LEU A 1 196 ? -12.441 0.085 11.726 1.00 91.00 196 LEU A CA 1
ATOM 1558 C C . LEU A 1 196 ? -13.259 0.237 10.448 1.00 91.00 196 LEU A C 1
ATOM 1560 O O . LEU A 1 196 ? -12.713 0.338 9.360 1.00 91.00 196 LEU A O 1
ATOM 1564 N N . LEU A 1 197 ? -14.582 0.235 10.580 1.00 84.81 197 LEU A N 1
ATOM 1565 C CA . LEU A 1 197 ? -15.461 0.310 9.417 1.00 84.81 197 LEU A CA 1
ATOM 1566 C C . LEU A 1 197 ? -15.245 1.609 8.633 1.00 84.81 197 LEU A C 1
ATOM 1568 O O . LEU A 1 197 ? -15.126 2.699 9.203 1.00 84.81 197 LEU A O 1
ATOM 1572 N N . ASP A 1 198 ? -15.222 1.487 7.311 1.00 84.50 198 ASP A N 1
ATOM 1573 C CA . ASP A 1 198 ? -15.258 2.636 6.421 1.00 84.50 198 ASP A CA 1
ATOM 1574 C C . ASP A 1 198 ? -16.667 3.227 6.391 1.00 84.50 198 ASP A C 1
ATOM 1576 O O . ASP A 1 198 ? -17.669 2.513 6.410 1.00 84.50 198 ASP A O 1
ATOM 1580 N N . SER A 1 199 ? -16.751 4.556 6.349 1.00 78.88 199 SER A N 1
ATOM 1581 C CA . SER A 1 199 ? -18.016 5.265 6.182 1.00 78.88 199 SER A CA 1
ATOM 1582 C C . SER A 1 199 ? -17.971 6.195 4.973 1.00 78.88 199 SER A C 1
ATOM 1584 O O . SER A 1 199 ? -16.933 6.773 4.622 1.00 78.88 199 SER A O 1
ATOM 1586 N N . GLY A 1 200 ? -19.129 6.348 4.332 1.00 86.94 200 GLY A N 1
ATOM 1587 C CA . GLY A 1 200 ? -19.283 7.157 3.130 1.00 86.94 200 GLY A CA 1
ATOM 1588 C C . GLY A 1 200 ? -18.718 6.463 1.893 1.00 86.94 200 GLY A C 1
ATOM 1589 O O . GLY A 1 200 ? -18.974 5.288 1.669 1.00 86.94 200 GLY A O 1
ATOM 1590 N N . LYS A 1 201 ? -17.979 7.221 1.082 1.00 92.44 201 LYS A N 1
ATOM 1591 C CA . LYS A 1 201 ? -17.480 6.773 -0.221 1.00 92.44 201 LYS A CA 1
ATOM 1592 C C . LYS A 1 201 ? -16.374 5.725 -0.092 1.00 92.44 201 LYS A C 1
ATOM 1594 O O . LYS A 1 201 ? -15.484 5.882 0.756 1.00 92.44 201 LYS A O 1
ATOM 1599 N N . THR A 1 202 ? -16.395 4.734 -0.975 1.00 95.69 202 THR A N 1
ATOM 1600 C CA . THR A 1 202 ? -15.312 3.765 -1.208 1.00 95.69 202 THR A CA 1
ATOM 1601 C C . THR A 1 202 ? -14.037 4.467 -1.688 1.00 95.69 202 THR A C 1
ATOM 1603 O O . THR A 1 202 ? -14.058 5.642 -2.075 1.00 95.69 202 THR A O 1
ATOM 1606 N N . LEU A 1 203 ? -12.896 3.768 -1.667 1.00 96.44 203 LEU A N 1
ATOM 1607 C CA . LEU A 1 203 ? -11.658 4.307 -2.237 1.00 96.44 203 LEU A CA 1
ATOM 1608 C C . LEU A 1 203 ? -11.821 4.614 -3.730 1.00 96.44 203 LEU A C 1
ATOM 1610 O O . LEU A 1 203 ? -11.425 5.691 -4.172 1.00 96.44 203 LEU A O 1
ATOM 1614 N N . PHE A 1 204 ? -12.451 3.699 -4.465 1.00 97.00 204 PHE A N 1
ATOM 1615 C CA . PHE A 1 204 ? -12.765 3.847 -5.881 1.00 97.00 204 PHE A CA 1
ATOM 1616 C C . PHE A 1 204 ? -13.519 5.147 -6.175 1.00 97.00 204 PHE A C 1
ATOM 1618 O O . PHE A 1 204 ? -13.052 5.981 -6.950 1.00 97.00 204 PHE A O 1
ATOM 1625 N N . GLU A 1 205 ? -14.631 5.386 -5.475 1.00 97.06 205 GLU A N 1
ATOM 1626 C CA . GLU A 1 205 ? -15.424 6.609 -5.640 1.00 97.06 205 GLU A CA 1
ATOM 1627 C C . GLU A 1 205 ? -14.624 7.869 -5.287 1.00 97.06 205 GLU A C 1
ATOM 1629 O O . GLU A 1 205 ? -14.724 8.885 -5.975 1.00 97.06 205 GLU A O 1
ATOM 1634 N N . ARG A 1 206 ? -13.811 7.828 -4.220 1.00 97.06 206 ARG A N 1
ATOM 1635 C CA . ARG A 1 206 ? -12.975 8.974 -3.817 1.00 97.06 206 ARG A CA 1
ATOM 1636 C C . ARG A 1 206 ? -11.950 9.327 -4.887 1.00 97.06 206 ARG A C 1
ATOM 1638 O O . ARG A 1 206 ? -11.762 10.509 -5.164 1.00 97.06 206 ARG A O 1
ATOM 1645 N N . VAL A 1 207 ? -11.287 8.324 -5.456 1.00 97.31 207 VAL A N 1
ATOM 1646 C CA . VAL A 1 207 ? -10.265 8.525 -6.486 1.00 97.31 207 VAL A CA 1
ATOM 1647 C C . VAL A 1 207 ? -10.891 9.009 -7.792 1.00 97.31 207 VAL A C 1
ATOM 1649 O O . VAL A 1 207 ? -10.347 9.928 -8.401 1.00 97.31 207 VAL A O 1
ATOM 1652 N N . ARG A 1 208 ? -12.055 8.477 -8.188 1.00 96.69 208 ARG A N 1
ATOM 1653 C CA . ARG A 1 208 ? -12.774 8.960 -9.377 1.00 96.69 208 ARG A CA 1
ATOM 1654 C C . ARG A 1 208 ? -13.191 10.417 -9.262 1.00 96.69 208 ARG A C 1
ATOM 1656 O O . ARG A 1 208 ? -12.839 11.204 -10.131 1.00 96.69 208 ARG A O 1
ATOM 1663 N N . ILE A 1 209 ? -13.829 10.792 -8.152 1.00 96.94 209 ILE A N 1
ATOM 1664 C CA . ILE A 1 209 ? -14.212 12.190 -7.901 1.00 96.94 209 ILE A CA 1
ATOM 1665 C C . ILE A 1 209 ? -12.984 13.099 -7.928 1.00 96.94 209 ILE A C 1
ATOM 1667 O O . ILE A 1 209 ? -13.031 14.186 -8.495 1.00 96.94 209 ILE A O 1
ATOM 1671 N N . PHE A 1 210 ? -11.876 12.664 -7.323 1.00 97.38 210 PHE A N 1
ATOM 1672 C CA . PHE A 1 210 ? -10.636 13.432 -7.351 1.00 97.38 210 PHE A CA 1
ATOM 1673 C C . PHE A 1 210 ? -10.102 13.616 -8.777 1.00 97.38 210 PHE A C 1
ATOM 1675 O O . PHE A 1 210 ? -9.706 14.724 -9.132 1.00 97.38 210 PHE A O 1
ATOM 1682 N N . ARG A 1 211 ? -10.105 12.557 -9.596 1.00 96.88 211 ARG A N 1
ATOM 1683 C CA . ARG A 1 211 ? -9.642 12.608 -10.988 1.00 96.88 211 ARG A CA 1
ATOM 1684 C C . ARG A 1 211 ? -10.517 13.520 -11.846 1.00 96.88 211 ARG A C 1
ATOM 1686 O O . ARG A 1 211 ? -9.967 14.332 -12.576 1.00 96.88 211 ARG A O 1
ATOM 1693 N N . GLU A 1 212 ? -11.840 13.441 -11.713 1.00 95.75 212 GLU A N 1
ATOM 1694 C CA . GLU A 1 212 ? -12.782 14.334 -12.411 1.00 95.75 212 GLU A CA 1
ATOM 1695 C C . GLU A 1 212 ? -12.527 15.803 -12.047 1.00 95.75 212 GLU A C 1
ATOM 1697 O O . GLU A 1 212 ? -12.365 16.647 -12.922 1.00 95.75 212 GLU A O 1
ATOM 1702 N N . GLN A 1 213 ? -12.382 16.103 -10.752 1.00 95.62 213 GLN A N 1
ATOM 1703 C CA . GLN A 1 213 ? -12.059 17.458 -10.295 1.00 95.62 213 GLN A CA 1
ATOM 1704 C C . GLN A 1 213 ? -10.705 17.942 -10.823 1.00 95.62 213 GLN A C 1
ATOM 1706 O O . GLN A 1 213 ? -10.573 19.097 -11.218 1.00 95.62 213 GLN A O 1
ATOM 1711 N N . LEU A 1 214 ? -9.692 17.073 -10.828 1.00 94.31 214 LEU A N 1
ATOM 1712 C CA . LEU A 1 214 ? -8.381 17.385 -11.390 1.00 94.31 214 LEU A CA 1
ATOM 1713 C C . LEU A 1 214 ? -8.484 17.724 -12.884 1.00 94.31 214 LEU A C 1
ATOM 1715 O O . LEU A 1 214 ? -7.902 18.717 -13.316 1.00 94.31 214 LEU A O 1
ATOM 1719 N N . GLU A 1 215 ? -9.231 16.936 -13.659 1.00 93.06 215 GLU A N 1
ATOM 1720 C CA . GLU A 1 215 ? -9.459 17.176 -15.088 1.00 93.06 215 GLU A CA 1
ATOM 1721 C C . GLU A 1 215 ? -10.202 18.489 -15.337 1.00 93.06 215 GLU A C 1
ATOM 1723 O O . GLU A 1 215 ? -9.804 19.232 -16.234 1.00 93.06 215 GLU A O 1
ATOM 1728 N N . ASP A 1 216 ? -11.201 18.820 -14.518 1.00 93.50 216 ASP A N 1
ATOM 1729 C CA . ASP A 1 216 ? -11.910 20.103 -14.584 1.00 93.50 216 ASP A CA 1
ATOM 1730 C C . ASP A 1 216 ? -10.973 21.291 -14.303 1.00 93.50 216 ASP A C 1
ATOM 1732 O O . ASP A 1 216 ? -11.039 22.319 -14.981 1.00 93.50 216 ASP A O 1
ATOM 1736 N N . PHE A 1 217 ? -10.064 21.161 -13.325 1.00 92.06 217 PHE A N 1
ATOM 1737 C CA . PHE A 1 217 ? -9.076 22.203 -13.016 1.00 92.06 217 PHE A CA 1
ATOM 1738 C C . PHE A 1 217 ? -8.016 22.370 -14.108 1.00 92.06 217 PHE A C 1
ATOM 1740 O O . PHE A 1 217 ? -7.505 23.476 -14.289 1.00 92.06 217 PHE A O 1
ATOM 1747 N N . VAL A 1 218 ? -7.661 21.294 -14.815 1.00 91.19 218 VAL A N 1
ATOM 1748 C CA . VAL A 1 218 ? -6.670 21.324 -15.902 1.00 91.19 218 VAL A CA 1
ATOM 1749 C C . VAL A 1 218 ? -7.297 21.815 -17.210 1.00 91.19 218 VAL A C 1
ATOM 1751 O O . VAL A 1 218 ? -6.698 22.640 -17.899 1.00 91.19 218 VAL A O 1
ATOM 1754 N N . ASN A 1 219 ? -8.505 21.351 -17.539 1.00 88.75 219 ASN A N 1
ATOM 1755 C CA . ASN A 1 219 ? -9.200 21.611 -18.803 1.00 88.75 219 ASN A CA 1
ATOM 1756 C C . ASN A 1 219 ? -10.264 22.713 -18.670 1.00 88.75 219 ASN A C 1
ATOM 1758 O O . ASN A 1 219 ? -11.373 22.592 -19.194 1.00 88.75 219 ASN A O 1
ATOM 1762 N N . PHE A 1 220 ? -9.944 23.795 -17.961 1.00 79.88 220 PHE A N 1
ATOM 1763 C CA . PHE A 1 220 ? -10.876 24.907 -17.792 1.00 79.88 220 PHE A CA 1
A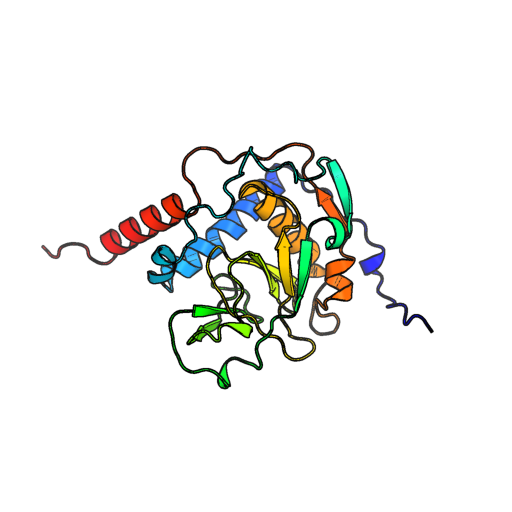TOM 1764 C C . PHE A 1 220 ? -11.180 25.583 -19.146 1.00 79.88 220 PHE A C 1
ATOM 1766 O O . PHE A 1 220 ? -10.274 25.767 -19.968 1.00 79.88 220 PHE A O 1
ATOM 1773 N N . PRO A 1 221 ? -12.439 25.983 -19.407 1.00 70.00 221 PRO A N 1
ATOM 1774 C CA . PRO A 1 221 ? -12.782 26.682 -20.637 1.00 70.00 221 PRO A CA 1
ATOM 1775 C C . PRO A 1 221 ? -11.992 27.993 -20.733 1.00 70.00 221 PRO A C 1
ATOM 1777 O O . PRO A 1 221 ? -11.977 28.797 -19.799 1.00 70.00 221 PRO A O 1
ATOM 1780 N N . SER A 1 222 ? -11.324 28.201 -21.869 1.00 69.56 222 SER A N 1
ATOM 1781 C CA . SER A 1 222 ? -10.756 29.508 -22.205 1.00 69.56 222 SER A CA 1
ATOM 1782 C C . SER A 1 222 ? -11.899 30.488 -22.511 1.00 69.56 222 SER A C 1
ATOM 1784 O O . SER A 1 222 ? -12.891 30.056 -23.104 1.00 69.56 222 SER A O 1
ATOM 1786 N N . PRO A 1 223 ? -11.797 31.760 -22.081 1.00 70.75 223 PRO A N 1
ATOM 1787 C CA . PRO A 1 223 ? -12.819 32.775 -22.335 1.00 70.75 223 PRO A CA 1
ATOM 1788 C C . PRO A 1 223 ? -13.074 33.021 -23.827 1.00 70.75 223 PRO A C 1
ATOM 1790 O O . PRO A 1 223 ? -12.133 32.835 -24.635 1.00 70.75 223 PRO A O 1
#

Mean predicted aligned error: 4.93 Å

Secondary structure (DSSP, 8-state):
-------GGGGSPPPPPPHHHHHHHHHHHHHHHHHHHHH-GGGGGSS-TTTT---TT---B--TT-EEEGGGTEEEEE--BS-GGGS-EEEEEEE-S-SSGGGEEEEE---GGGEE-SEEEE-TT--EEEE-S-EEEB-SSTTPPEEEEESSB--HHHHHHHHHHHHHTGGG-BTTB---HHHHHT-EEE--SS-----SS-HHHHHHHHHHHHHHHHSPPP-

Foldseek 3Di:
DPPDPPDPLLVDDQDDQDPVLLVVLLVVQLVLQLQLCLVVVCLLVQQDQCQQPFDPVDPQADPAQDKFFPLVWWDKDWQDDPDDVVFAADAAFEAFQDQGSQRGPGHGDDDVVRKDAWFWKQFQQQQIHGGSGIHGWARDDSGTIMGTHGPGRGGPSQRSQVNSSSSVVSVQGDDVRTPDRVNNRRDMDHGHNDHPDDDDDDSSVVSVVSSVVSCCVVPPDDD

Radius of gyration: 17.85 Å; Cα contacts (8 Å, |Δi|>4): 417; chains: 1; bounding box: 44×56×44 Å

pLDDT: mean 91.34, std 9.79, range [37.56, 98.75]

Sequence (223 aa):
MTNIEWSPQRWLTQPKISQNEFECLRSEAMRGIFEAVTLIPHLADVVIEDFGVVNNDVDDKLPYGTCGELSKYFHIENGRSKGEKNYIEGTTPYISSGDSTNSIISLIDPIPEELFEAGITITAFGKVALQPWAFMARGNGGSSVRVLLPKYNMSLNELLWFVAQINRQRWRFFYARMAIKERIANLEVTAPSQALLDSGKTLFERVRIFREQLEDFVNFPSP

Nearest PDB structures (foldseek):
  1ydx-assembly1_A  TM=4.658E-01  e=6.717E-06  Mycoplasmoides genitalium
  3okg-assembly3_B  TM=4.764E-01  e=5.557E-06  Caldanaerobacter subterraneus subsp. tengcongensis MB4
  3okg-assembly3_A  TM=4.694E-01  e=1.393E-04  Caldanaerobacter subterraneus subsp. tengcongensis MB4
  1yf2-assembly2_B  TM=4.292E-01  e=6.954E-05  Methanocaldococcus jannaschii DSM 2661